Protein AF-0000000078664770 (afdb_homodimer)

pLDDT: mean 94.33, std 7.26, range [48.16, 98.94]

Solvent-accessible surface area (backbone atoms only — not comparable to full-atom values): 18790 Å² total; per-residue (Å²): 120,63,59,67,87,59,50,44,79,42,76,62,51,94,82,64,72,63,84,88,52,46,47,43,47,95,86,64,47,50,93,83,39,41,41,56,33,68,74,72,38,44,65,59,30,42,75,60,23,48,22,26,45,34,37,29,24,48,90,89,36,72,44,33,38,39,27,26,16,26,17,55,41,53,48,87,26,49,48,90,84,65,65,63,85,86,64,80,70,63,57,39,10,15,33,29,47,71,41,64,36,54,17,58,93,54,55,95,27,56,54,69,56,46,50,51,51,52,50,48,50,47,40,49,59,50,20,71,69,33,1,26,29,28,41,32,38,66,44,46,52,90,52,45,63,61,45,41,76,72,61,32,41,58,45,41,71,85,60,93,54,67,56,40,43,32,33,37,54,42,74,75,74,102,121,64,59,68,87,57,50,45,78,41,76,59,51,93,80,64,73,63,84,89,50,44,45,42,48,95,87,64,47,52,92,83,39,42,40,56,32,68,76,71,38,44,65,60,30,42,76,61,22,48,22,26,44,33,37,29,24,49,91,88,34,71,42,34,37,38,27,27,17,27,18,56,42,54,50,86,26,47,48,89,84,66,66,62,85,88,64,80,72,64,56,40,10,15,32,29,47,71,40,65,36,55,17,58,93,55,55,94,28,57,54,69,55,46,50,51,51,51,50,46,51,47,40,51,58,50,19,72,70,33,2,26,29,27,40,31,38,65,44,46,52,89,53,45,63,61,44,40,76,74,62,32,40,60,46,40,71,87,60,93,54,67,56,40,45,32,34,34,54,43,74,75,76,104

Structure (mmCIF, N/CA/C/O backbone):
data_AF-0000000078664770-model_v1
#
loop_
_entity.id
_entity.type
_entity.pdbx_description
1 polymer 'Putative GCN5-like N-acetyltransferase'
#
loop_
_atom_site.group_PDB
_atom_site.id
_atom_site.type_symbol
_atom_site.label_atom_id
_atom_site.label_alt_id
_atom_site.label_comp_id
_atom_site.label_asym_id
_atom_site.label_entity_id
_atom_site.label_seq_id
_atom_site.pdbx_PDB_ins_code
_atom_site.Cartn_x
_atom_site.Cartn_y
_atom_site.Cartn_z
_atom_site.occupancy
_atom_site.B_iso_or_equiv
_atom_site.auth_seq_id
_atom_site.auth_comp_id
_atom_site.auth_asym_id
_atom_site.auth_atom_id
_atom_site.pdbx_PDB_model_num
ATOM 1 N N . MET A 1 1 ? -11.297 -32.219 -1.361 1 83.44 1 MET A N 1
ATOM 2 C CA . MET A 1 1 ? -11.016 -30.797 -1.124 1 83.44 1 MET A CA 1
ATOM 3 C C . MET A 1 1 ? -10.086 -30.625 0.072 1 83.44 1 MET A C 1
ATOM 5 O O . MET A 1 1 ? -10.164 -31.375 1.041 1 83.44 1 MET A O 1
ATOM 9 N N . ILE A 1 2 ? -9.039 -29.828 -0.062 1 89.25 2 ILE A N 1
ATOM 10 C CA . ILE A 1 2 ? -8.094 -29.578 1.018 1 89.25 2 ILE A CA 1
ATOM 11 C C . ILE A 1 2 ? -8.711 -28.609 2.031 1 89.25 2 ILE A C 1
ATOM 13 O O . ILE A 1 2 ? -9.352 -27.625 1.655 1 89.25 2 ILE A O 1
ATOM 17 N N . ASN A 1 3 ? -8.656 -28.984 3.309 1 92.56 3 ASN A N 1
ATOM 18 C CA . ASN A 1 3 ? -9.055 -28.094 4.387 1 92.56 3 ASN A CA 1
ATOM 19 C C . ASN A 1 3 ? -8.102 -26.906 4.523 1 92.56 3 ASN A C 1
ATOM 21 O O . ASN A 1 3 ? -6.887 -27.094 4.641 1 92.56 3 ASN A O 1
ATOM 25 N N . PRO A 1 4 ? -8.633 -25.719 4.465 1 91.75 4 PRO A N 1
ATOM 26 C CA . PRO A 1 4 ? -7.77 -24.547 4.566 1 91.75 4 PRO A CA 1
ATOM 27 C C . PRO A 1 4 ? -6.879 -24.578 5.805 1 91.75 4 PRO A C 1
ATOM 29 O O . PRO A 1 4 ? -5.758 -24.062 5.773 1 91.75 4 PRO A O 1
ATOM 32 N N . ASP A 1 5 ? -7.328 -25.125 6.855 1 93.94 5 ASP A N 1
ATOM 33 C CA . ASP A 1 5 ? -6.582 -25.172 8.109 1 93.94 5 ASP A CA 1
ATOM 34 C C . ASP A 1 5 ? -5.344 -26.047 7.984 1 93.94 5 ASP A C 1
ATOM 36 O O . ASP A 1 5 ? -4.453 -26 8.836 1 93.94 5 ASP A O 1
ATOM 40 N N . ASP A 1 6 ? -5.332 -26.828 6.957 1 96.31 6 ASP A N 1
ATOM 41 C CA . ASP A 1 6 ? -4.199 -27.719 6.746 1 96.31 6 ASP A CA 1
ATOM 42 C C . ASP A 1 6 ? -3.084 -27.031 5.969 1 96.31 6 ASP A C 1
ATOM 44 O O . ASP A 1 6 ? -2 -27.594 5.793 1 96.31 6 ASP A O 1
ATOM 48 N N . LEU A 1 7 ? -3.324 -25.875 5.496 1 97.88 7 LEU A N 1
ATOM 49 C CA . LEU A 1 7 ? -2.322 -25.109 4.754 1 97.88 7 LEU A CA 1
ATOM 50 C C . LEU A 1 7 ? -1.48 -24.25 5.695 1 97.88 7 LEU A C 1
ATOM 52 O O . LEU A 1 7 ? -2.006 -23.672 6.645 1 97.88 7 LEU A O 1
ATOM 56 N N . ASP A 1 8 ? -0.196 -24.266 5.457 1 97.81 8 ASP A N 1
ATOM 57 C CA . ASP A 1 8 ? 0.737 -23.438 6.219 1 97.81 8 ASP A CA 1
ATOM 58 C C . ASP A 1 8 ? 1.326 -22.328 5.344 1 97.81 8 ASP A C 1
ATOM 60 O O . ASP A 1 8 ? 1.973 -22.609 4.332 1 97.81 8 ASP A O 1
ATOM 64 N N . PHE A 1 9 ? 1.065 -21.141 5.707 1 98.19 9 PHE A N 1
ATOM 65 C CA . PHE A 1 9 ? 1.642 -19.984 5.027 1 98.19 9 PHE A CA 1
ATOM 66 C C . PHE A 1 9 ? 2.877 -19.484 5.766 1 98.19 9 PHE A C 1
ATOM 68 O O . PHE A 1 9 ? 2.861 -19.344 6.988 1 98.19 9 PHE A O 1
ATOM 75 N N . SER A 1 10 ? 3.951 -19.203 5.023 1 97.81 10 SER A N 1
ATOM 76 C CA . SER A 1 10 ? 5.152 -18.641 5.629 1 97.81 10 SER A CA 1
ATOM 77 C C . SER A 1 10 ? 5.906 -17.75 4.645 1 97.81 10 SER A C 1
ATOM 79 O O . SER A 1 10 ? 5.738 -17.875 3.428 1 97.81 10 SER A O 1
ATOM 81 N N . HIS A 1 11 ? 6.664 -16.922 5.16 1 97.25 11 HIS A N 1
ATOM 82 C CA . HIS A 1 11 ? 7.492 -16.078 4.305 1 97.25 11 HIS A CA 1
ATOM 83 C C . HIS A 1 11 ? 8.477 -16.906 3.496 1 97.25 11 HIS A C 1
ATOM 85 O O . HIS A 1 11 ? 9.07 -17.859 4.02 1 97.25 11 HIS A O 1
ATOM 91 N N . PHE A 1 12 ? 8.625 -16.5 2.328 1 95.5 12 PHE A N 1
ATOM 92 C CA . PHE A 1 12 ? 9.57 -17.031 1.356 1 95.5 12 PHE A CA 1
ATOM 93 C C . PHE A 1 12 ? 11.008 -16.875 1.859 1 95.5 12 PHE A C 1
ATOM 95 O O . PHE A 1 12 ? 11.398 -15.805 2.326 1 95.5 12 PHE A O 1
ATOM 102 N N . THR A 1 13 ? 11.805 -18 1.845 1 92.31 13 THR A N 1
ATOM 103 C CA . THR A 1 13 ? 13.211 -18 2.211 1 92.31 13 THR A CA 1
ATOM 104 C C . THR A 1 13 ? 14.055 -18.719 1.159 1 92.31 13 THR A C 1
ATOM 106 O O . THR A 1 13 ? 13.516 -19.484 0.349 1 92.31 13 THR A O 1
ATOM 109 N N . PRO A 1 14 ? 15.328 -18.469 1.14 1 87.88 14 PRO A N 1
ATOM 110 C CA . PRO A 1 14 ? 16.203 -19.172 0.196 1 87.88 14 PRO A CA 1
ATOM 111 C C . PRO A 1 14 ? 16.141 -20.688 0.347 1 87.88 14 PRO A C 1
ATOM 113 O O . PRO A 1 14 ? 16.562 -21.422 -0.549 1 87.88 14 PRO A O 1
ATOM 116 N N . LYS A 1 15 ? 15.633 -21.234 1.433 1 90.44 15 LYS A N 1
ATOM 117 C CA . LYS A 1 15 ? 15.547 -22.672 1.679 1 90.44 15 LYS A CA 1
ATOM 118 C C . LYS A 1 15 ? 14.328 -23.281 0.992 1 90.44 15 LYS A C 1
ATOM 120 O O . LYS A 1 15 ? 14.227 -24.5 0.859 1 90.44 15 LYS A O 1
ATOM 125 N N . ASP A 1 16 ? 13.453 -22.375 0.625 1 94.19 16 ASP A N 1
ATOM 126 C CA . ASP A 1 16 ? 12.273 -22.906 -0.054 1 94.19 16 ASP A CA 1
ATOM 127 C C . ASP A 1 16 ? 12.641 -23.5 -1.414 1 94.19 16 ASP A C 1
ATOM 129 O O . ASP A 1 16 ? 13.328 -22.844 -2.211 1 94.19 16 ASP A O 1
ATOM 133 N N . ASP A 1 17 ? 12.297 -24.766 -1.615 1 93.69 17 ASP A N 1
ATOM 134 C CA . ASP A 1 17 ? 12.586 -25.484 -2.854 1 93.69 17 ASP A CA 1
ATOM 135 C C . ASP A 1 17 ? 11.336 -25.594 -3.727 1 93.69 17 ASP A C 1
ATOM 137 O O . ASP A 1 17 ? 10.398 -26.312 -3.381 1 93.69 17 ASP A O 1
ATOM 141 N N . PHE A 1 18 ? 11.359 -24.938 -4.863 1 96.25 18 PHE A N 1
ATOM 142 C CA . PHE A 1 18 ? 10.234 -24.953 -5.785 1 96.25 18 PHE A CA 1
ATOM 143 C C . PHE A 1 18 ? 10.531 -25.844 -6.984 1 96.25 18 PHE A C 1
ATOM 145 O O . PHE A 1 18 ? 9.789 -25.844 -7.969 1 96.25 18 PHE A O 1
ATOM 152 N N . SER A 1 19 ? 11.617 -26.625 -6.949 1 95.38 19 SER A N 1
ATOM 153 C CA . SER A 1 19 ? 12.102 -27.391 -8.086 1 95.38 19 SER A CA 1
ATOM 154 C C . SER A 1 19 ? 11.094 -28.484 -8.477 1 95.38 19 SER A C 1
ATOM 156 O O . SER A 1 19 ? 11.031 -28.891 -9.641 1 95.38 19 SER A O 1
ATOM 158 N N . ASN A 1 20 ? 10.266 -28.938 -7.551 1 95.75 20 ASN A N 1
ATOM 159 C CA . ASN A 1 20 ? 9.328 -30.031 -7.812 1 95.75 20 ASN A CA 1
ATOM 160 C C . ASN A 1 20 ? 7.938 -29.5 -8.156 1 95.75 20 ASN A C 1
ATOM 162 O O . ASN A 1 20 ? 6.98 -30.266 -8.258 1 95.75 20 ASN A O 1
ATOM 166 N N . ASN A 1 21 ? 7.805 -28.234 -8.266 1 98.06 21 ASN A N 1
ATOM 167 C CA . ASN A 1 21 ? 6.52 -27.609 -8.57 1 98.06 21 ASN A CA 1
ATOM 168 C C . ASN A 1 21 ? 6.418 -27.219 -10.039 1 98.06 21 ASN A C 1
ATOM 170 O O . ASN A 1 21 ? 7.434 -26.953 -10.688 1 98.06 21 ASN A O 1
ATOM 174 N N . ASP A 1 22 ? 5.23 -27.297 -10.547 1 98.06 22 ASP A N 1
ATOM 175 C CA . ASP A 1 22 ? 4.906 -26.828 -11.891 1 98.06 22 ASP A CA 1
ATOM 176 C C . ASP A 1 22 ? 3.725 -25.859 -11.859 1 98.06 22 ASP A C 1
ATOM 178 O O . ASP A 1 22 ? 2.588 -26.266 -11.609 1 98.06 22 ASP A O 1
ATOM 182 N N . PHE A 1 23 ? 3.979 -24.578 -12.172 1 97.81 23 PHE A N 1
ATOM 183 C CA . PHE A 1 23 ? 2.938 -23.547 -12.086 1 97.81 23 PHE A CA 1
ATOM 184 C C . PHE A 1 23 ? 2.482 -23.125 -13.477 1 97.81 23 PHE A C 1
ATOM 186 O O . PHE A 1 23 ? 1.791 -22.109 -13.625 1 97.81 23 PHE A O 1
ATOM 193 N N . THR A 1 24 ? 2.947 -23.844 -14.539 1 97.06 24 THR A N 1
ATOM 194 C CA . THR A 1 24 ? 2.506 -23.547 -15.898 1 97.06 24 THR A CA 1
ATOM 195 C C . THR A 1 24 ? 1.095 -24.078 -16.141 1 97.06 24 THR A C 1
ATOM 197 O O . THR A 1 24 ? 0.53 -24.75 -15.281 1 97.06 24 THR A O 1
ATOM 200 N N . GLU A 1 25 ? 0.507 -23.641 -17.203 1 93.62 25 GLU A N 1
ATOM 201 C CA . GLU A 1 25 ? -0.786 -24.172 -17.625 1 93.62 25 GLU A CA 1
ATOM 202 C C . GLU A 1 25 ? -0.646 -25.594 -18.172 1 93.62 25 GLU A C 1
ATOM 204 O O . GLU A 1 25 ? 0.469 -26.094 -18.359 1 93.62 25 GLU A O 1
ATOM 209 N N . ASP A 1 26 ? -1.738 -26.266 -18.438 1 92.31 26 ASP A N 1
ATOM 210 C CA . ASP A 1 26 ? -1.747 -27.672 -18.875 1 92.31 26 ASP A CA 1
ATOM 211 C C . ASP A 1 26 ? -0.991 -27.828 -20.188 1 92.31 26 ASP A C 1
ATOM 213 O O . ASP A 1 26 ? -0.352 -28.859 -20.422 1 92.31 26 ASP A O 1
ATOM 217 N N . ASP A 1 27 ? -1.067 -26.812 -20.984 1 94.38 27 ASP A N 1
ATOM 218 C CA . ASP A 1 27 ? -0.404 -26.891 -22.281 1 94.38 27 ASP A CA 1
ATOM 219 C C . ASP A 1 27 ? 1.068 -26.5 -22.172 1 94.38 27 ASP A C 1
ATOM 221 O O . ASP A 1 27 ? 1.762 -26.391 -23.188 1 94.38 27 ASP A O 1
ATOM 225 N N . GLY A 1 28 ? 1.501 -26.219 -20.984 1 94.75 28 GLY A N 1
ATOM 226 C CA . GLY A 1 28 ? 2.895 -25.891 -20.734 1 94.75 28 GLY A CA 1
ATOM 227 C C . GLY A 1 28 ? 3.176 -24.391 -20.828 1 94.75 28 GLY A C 1
ATOM 228 O O . GLY A 1 28 ? 4.281 -23.953 -20.516 1 94.75 28 GLY A O 1
ATOM 229 N N . SER A 1 29 ? 2.197 -23.625 -21.219 1 95.12 29 SER A N 1
ATOM 230 C CA . SER A 1 29 ? 2.395 -22.188 -21.359 1 95.12 29 SER A CA 1
ATOM 231 C C . SER A 1 29 ? 2.375 -21.484 -20 1 95.12 29 SER A C 1
ATOM 233 O O . SER A 1 29 ? 1.929 -22.062 -19.016 1 95.12 29 SER A O 1
ATOM 235 N N . ASP A 1 30 ? 2.947 -20.328 -19.938 1 95.38 30 ASP A N 1
ATOM 236 C CA . ASP A 1 30 ? 2.982 -19.484 -18.75 1 95.38 30 ASP A CA 1
ATOM 237 C C . ASP A 1 30 ? 2.514 -18.062 -19.078 1 95.38 30 ASP A C 1
ATOM 239 O O . ASP A 1 30 ? 3.287 -17.109 -18.969 1 95.38 30 ASP A O 1
ATOM 243 N N . PRO A 1 31 ? 1.244 -17.891 -19.422 1 89.5 31 PRO A N 1
ATOM 244 C CA . PRO A 1 31 ? 0.757 -16.641 -20 1 89.5 31 PRO A CA 1
ATOM 245 C C . PRO A 1 31 ? 0.864 -15.469 -19.031 1 89.5 31 PRO A C 1
ATOM 247 O O . PRO A 1 31 ? 1.024 -14.32 -19.453 1 89.5 31 PRO A O 1
ATOM 250 N N . LEU A 1 32 ? 0.828 -15.664 -17.734 1 91.06 32 LEU A N 1
ATOM 251 C CA . LEU A 1 32 ? 0.883 -14.586 -16.75 1 91.06 32 LEU A CA 1
ATOM 252 C C . LEU A 1 32 ? 2.264 -14.516 -16.109 1 91.06 32 LEU A C 1
ATOM 254 O O . LEU A 1 32 ? 2.486 -13.703 -15.203 1 91.06 32 LEU A O 1
ATOM 258 N N . GLY A 1 33 ? 3.145 -15.375 -16.5 1 95 33 GLY A N 1
ATOM 259 C CA . GLY A 1 33 ? 4.512 -15.375 -16 1 95 33 GLY A CA 1
ATOM 260 C C . GLY A 1 33 ? 4.621 -15.828 -14.562 1 95 33 GLY A C 1
ATOM 261 O O . GLY A 1 33 ? 5.508 -15.383 -13.836 1 95 33 GLY A O 1
ATOM 262 N N . VAL A 1 34 ? 3.713 -16.641 -14.164 1 97.06 34 VAL A N 1
ATOM 263 C CA . VAL A 1 34 ? 3.672 -17.062 -12.766 1 97.06 34 VAL A CA 1
ATOM 264 C C . VAL A 1 34 ? 4.871 -17.969 -12.469 1 97.06 34 VAL A C 1
ATOM 266 O O . VAL A 1 34 ? 5.586 -17.75 -11.492 1 97.06 34 VAL A O 1
ATOM 269 N N . ASP A 1 35 ? 5.066 -18.953 -13.328 1 98 35 ASP A N 1
ATOM 270 C CA . ASP A 1 35 ? 6.188 -19.875 -13.148 1 98 35 ASP A CA 1
ATOM 271 C C . ASP A 1 35 ? 7.52 -19.141 -13.289 1 98 35 ASP A C 1
ATOM 273 O O . ASP A 1 35 ? 8.43 -19.344 -12.477 1 98 35 ASP A O 1
ATOM 277 N N . GLU A 1 36 ? 7.609 -18.344 -14.273 1 97.25 36 GLU A N 1
ATOM 278 C CA . GLU A 1 36 ? 8.82 -17.562 -14.469 1 97.25 36 GLU A CA 1
ATOM 279 C C . GLU A 1 36 ? 9.117 -16.703 -13.242 1 97.25 36 GLU A C 1
ATOM 281 O O . GLU A 1 36 ? 10.273 -16.562 -12.836 1 97.25 36 GLU A O 1
ATOM 286 N N . PHE A 1 37 ? 8.156 -16.109 -12.664 1 98 37 PHE A N 1
ATOM 287 C CA . PHE A 1 37 ? 8.328 -15.211 -11.523 1 98 37 PHE A CA 1
ATOM 288 C C . PHE A 1 37 ? 9.008 -15.93 -10.367 1 98 37 PHE A C 1
ATOM 290 O O . PHE A 1 37 ? 10.016 -15.461 -9.836 1 98 37 PHE A O 1
ATOM 297 N N . ILE A 1 38 ? 8.453 -17.062 -9.984 1 98 38 ILE A N 1
ATOM 298 C CA . ILE A 1 38 ? 8.961 -17.719 -8.789 1 98 38 ILE A CA 1
ATOM 299 C C . ILE A 1 38 ? 10.375 -18.234 -9.039 1 98 38 ILE A C 1
ATOM 301 O O . ILE A 1 38 ? 11.195 -18.281 -8.125 1 98 38 ILE A O 1
ATOM 305 N N . ARG A 1 39 ? 10.695 -18.516 -10.328 1 96.69 39 ARG A N 1
ATOM 306 C CA . ARG A 1 39 ? 11.992 -19.094 -10.664 1 96.69 39 ARG A CA 1
ATOM 307 C C . ARG A 1 39 ? 13.055 -18.016 -10.812 1 96.69 39 ARG A C 1
ATOM 309 O O . ARG A 1 39 ? 14.211 -18.219 -10.438 1 96.69 39 ARG A O 1
ATOM 316 N N . LYS A 1 40 ? 12.625 -16.844 -11.273 1 96.5 40 LYS A N 1
ATOM 317 C CA . LYS A 1 40 ? 13.664 -15.922 -11.742 1 96.5 40 LYS A CA 1
ATOM 318 C C . LYS A 1 40 ? 13.547 -14.562 -11.055 1 96.5 40 LYS A C 1
ATOM 320 O O . LYS A 1 40 ? 14.5 -13.789 -11.031 1 96.5 40 LYS A O 1
ATOM 325 N N . LYS A 1 41 ? 12.367 -14.25 -10.547 1 97.31 41 LYS A N 1
ATOM 326 C CA . LYS A 1 41 ? 12.156 -12.859 -10.156 1 97.31 41 LYS A CA 1
ATOM 327 C C . LYS A 1 41 ? 11.852 -12.75 -8.664 1 97.31 41 LYS A C 1
ATOM 329 O O . LYS A 1 41 ? 12.102 -11.711 -8.047 1 97.31 41 LYS A O 1
ATOM 334 N N . ALA A 1 42 ? 11.344 -13.828 -8.039 1 97.75 42 ALA A N 1
ATOM 335 C CA . ALA A 1 42 ? 10.82 -13.773 -6.68 1 97.75 42 ALA A CA 1
ATOM 336 C C . ALA A 1 42 ? 11.883 -13.258 -5.707 1 97.75 42 ALA A C 1
ATOM 338 O O . ALA A 1 42 ? 11.602 -12.398 -4.871 1 97.75 42 ALA A O 1
ATOM 339 N N . ARG A 1 43 ? 13.078 -13.75 -5.801 1 96.88 43 ARG A N 1
ATOM 340 C CA . ARG A 1 43 ? 14.148 -13.352 -4.895 1 96.88 43 ARG A CA 1
ATOM 341 C C . ARG A 1 43 ? 14.5 -11.875 -5.074 1 96.88 43 ARG A C 1
ATOM 343 O O . ARG A 1 43 ? 14.672 -11.148 -4.098 1 96.88 43 ARG A O 1
ATOM 350 N N . LEU A 1 44 ? 14.648 -11.469 -6.328 1 97 44 LEU A N 1
ATOM 351 C CA . LEU A 1 44 ? 14.938 -10.07 -6.629 1 97 44 LEU A CA 1
ATOM 352 C C . LEU A 1 44 ? 13.875 -9.148 -6.035 1 97 44 LEU A C 1
ATOM 354 O O . LEU A 1 44 ? 14.203 -8.156 -5.379 1 97 44 LEU A O 1
ATOM 358 N N . TYR A 1 45 ? 12.594 -9.516 -6.207 1 97.81 45 TYR A N 1
ATOM 359 C CA . TYR A 1 45 ? 11.484 -8.695 -5.734 1 97.81 45 TYR A CA 1
ATOM 360 C C . TYR A 1 45 ? 11.445 -8.664 -4.211 1 97.81 45 TYR A C 1
ATOM 362 O O . TYR A 1 45 ? 11.188 -7.613 -3.615 1 97.81 45 TYR A O 1
ATOM 370 N N . GLU A 1 46 ? 11.75 -9.781 -3.611 1 96.75 46 GLU A N 1
ATOM 371 C CA . GLU A 1 46 ? 11.828 -9.852 -2.154 1 96.75 46 GLU A CA 1
ATOM 372 C C . GLU A 1 46 ? 12.961 -8.977 -1.622 1 96.75 46 GLU A C 1
ATOM 374 O O . GLU A 1 46 ? 12.742 -8.141 -0.74 1 96.75 46 GLU A O 1
ATOM 379 N N . ASP A 1 47 ? 14.094 -9.078 -2.18 1 95.19 47 ASP A N 1
ATOM 380 C CA . ASP A 1 47 ? 15.289 -8.406 -1.686 1 95.19 47 ASP A CA 1
ATOM 381 C C . ASP A 1 47 ? 15.203 -6.898 -1.922 1 95.19 47 ASP A C 1
ATOM 383 O O . ASP A 1 47 ? 15.797 -6.113 -1.177 1 95.19 47 ASP A O 1
ATOM 387 N N . SER A 1 48 ? 14.492 -6.508 -2.924 1 96.81 48 SER A N 1
ATOM 388 C CA . SER A 1 48 ? 14.414 -5.094 -3.283 1 96.81 48 SER A CA 1
ATOM 389 C C . SER A 1 48 ? 13.148 -4.453 -2.723 1 96.81 48 SER A C 1
ATOM 391 O O . SER A 1 48 ? 12.812 -3.32 -3.07 1 96.81 48 SER A O 1
ATOM 393 N N . ASN A 1 49 ? 12.367 -5.141 -1.912 1 97.56 49 ASN A N 1
ATOM 394 C CA . ASN A 1 49 ? 11.164 -4.656 -1.239 1 97.56 49 ASN A CA 1
ATOM 395 C C . ASN A 1 49 ? 10.039 -4.363 -2.234 1 97.56 49 ASN A C 1
ATOM 397 O O . ASN A 1 49 ? 9.172 -3.531 -1.968 1 97.56 49 ASN A O 1
ATOM 401 N N . LEU A 1 50 ? 10.102 -5.016 -3.412 1 98.38 50 LEU A N 1
ATOM 402 C CA . LEU A 1 50 ? 9.086 -4.805 -4.438 1 98.38 50 LEU A CA 1
ATOM 403 C C . LEU A 1 50 ? 7.871 -5.684 -4.184 1 98.38 50 LEU A C 1
ATOM 405 O O . LEU A 1 50 ? 6.766 -5.371 -4.637 1 98.38 50 LEU A O 1
ATOM 409 N N . SER A 1 51 ? 8.031 -6.742 -3.479 1 98.44 51 SER A N 1
ATOM 410 C CA . SER A 1 51 ? 6.953 -7.629 -3.047 1 98.44 51 SER A CA 1
ATOM 411 C C . SER A 1 51 ? 7.387 -8.492 -1.868 1 98.44 51 SER A C 1
ATOM 413 O O . SER A 1 51 ? 8.578 -8.562 -1.549 1 98.44 51 SER A O 1
ATOM 415 N N . ARG A 1 52 ? 6.414 -9.008 -1.187 1 98.69 52 ARG A N 1
ATOM 416 C CA . ARG A 1 52 ? 6.66 -10.102 -0.248 1 98.69 52 ARG A CA 1
ATOM 417 C C . ARG A 1 52 ? 6.031 -11.398 -0.744 1 98.69 52 ARG A C 1
ATOM 419 O O . ARG A 1 52 ? 4.863 -11.422 -1.131 1 98.69 52 ARG A O 1
ATOM 426 N N . VAL A 1 53 ? 6.895 -12.375 -0.775 1 98.62 53 VAL A N 1
ATOM 427 C CA . VAL A 1 53 ? 6.473 -13.68 -1.29 1 98.62 53 VAL A CA 1
ATOM 428 C C . VAL A 1 53 ? 6.176 -14.625 -0.127 1 98.62 53 VAL A C 1
ATOM 430 O O . VAL A 1 53 ? 6.941 -14.695 0.836 1 98.62 53 VAL A O 1
ATOM 433 N N . TYR A 1 54 ? 5.059 -15.281 -0.193 1 98.81 54 TYR A N 1
ATOM 434 C CA . TYR A 1 54 ? 4.672 -16.297 0.784 1 98.81 54 TYR A CA 1
ATOM 435 C C . TYR A 1 54 ? 4.633 -17.672 0.15 1 98.81 54 TYR A C 1
ATOM 437 O O . TYR A 1 54 ? 4.094 -17.844 -0.944 1 98.81 54 TYR A O 1
ATOM 445 N N . THR A 1 55 ? 5.223 -18.609 0.836 1 98.56 55 THR A N 1
ATOM 446 C CA . THR A 1 55 ? 5.172 -20.016 0.459 1 98.56 55 THR A CA 1
ATOM 447 C C . THR A 1 55 ? 4.012 -20.719 1.158 1 98.56 55 THR A C 1
ATOM 449 O O . THR A 1 55 ? 3.771 -20.5 2.348 1 98.56 55 THR A O 1
ATOM 452 N N . VAL A 1 56 ? 3.291 -21.516 0.421 1 98.56 56 VAL A N 1
ATOM 453 C CA . VAL A 1 56 ? 2.172 -22.297 0.954 1 98.56 56 VAL A CA 1
ATOM 454 C C . VAL A 1 56 ? 2.533 -23.766 0.975 1 98.56 56 VAL A C 1
ATOM 456 O O . VAL A 1 56 ? 2.875 -24.344 -0.06 1 98.56 56 VAL A O 1
ATOM 459 N N . ARG A 1 57 ? 2.381 -24.391 2.127 1 98.06 57 ARG A N 1
ATOM 460 C CA . ARG A 1 57 ? 2.734 -25.797 2.271 1 98.06 57 ARG A CA 1
ATOM 461 C C . ARG A 1 57 ? 1.526 -26.625 2.695 1 98.06 57 ARG A C 1
ATOM 463 O O . ARG A 1 57 ? 0.645 -26.125 3.4 1 98.06 57 ARG A O 1
ATOM 470 N N . TYR A 1 58 ? 1.393 -27.766 2.193 1 97.56 58 TYR A N 1
ATOM 471 C CA . TYR A 1 58 ? 0.452 -28.812 2.562 1 97.56 58 TYR A CA 1
ATOM 472 C C . TYR A 1 58 ? 1.184 -30.109 2.889 1 97.56 58 TYR A C 1
ATOM 474 O O . TYR A 1 58 ? 1.902 -30.656 2.047 1 97.56 58 TYR A O 1
ATOM 482 N N . ASP A 1 59 ? 1.017 -30.609 4.129 1 94.94 59 ASP A N 1
ATOM 483 C CA . ASP A 1 59 ? 1.7 -31.812 4.578 1 94.94 59 ASP A CA 1
ATOM 484 C C . ASP A 1 59 ? 3.207 -31.703 4.352 1 94.94 59 ASP A C 1
ATOM 486 O O . ASP A 1 59 ? 3.818 -32.594 3.773 1 94.94 59 ASP A O 1
ATOM 490 N N . GLY A 1 60 ? 3.779 -30.484 4.617 1 94.31 60 GLY A N 1
ATOM 491 C CA . GLY A 1 60 ? 5.211 -30.234 4.602 1 94.31 60 GLY A CA 1
ATOM 492 C C . GLY A 1 60 ? 5.754 -29.953 3.213 1 94.31 60 GLY A C 1
ATOM 493 O O . GLY A 1 60 ? 6.926 -29.594 3.061 1 94.31 60 GLY A O 1
ATOM 494 N N . LYS A 1 61 ? 4.902 -30.062 2.223 1 95.94 61 LYS A N 1
ATOM 495 C CA . LYS A 1 61 ? 5.348 -29.859 0.848 1 95.94 61 LYS A CA 1
ATOM 496 C C . LYS A 1 61 ? 4.891 -28.5 0.324 1 95.94 61 LYS A C 1
ATOM 498 O O . LYS A 1 61 ? 3.764 -28.078 0.581 1 95.94 61 LYS A O 1
ATOM 503 N N . VAL A 1 62 ? 5.793 -27.844 -0.417 1 97.81 62 VAL A N 1
ATOM 504 C CA . VAL A 1 62 ? 5.406 -26.609 -1.075 1 97.81 62 VAL A CA 1
ATOM 505 C C . VAL A 1 62 ? 4.398 -26.906 -2.184 1 97.81 62 VAL A C 1
ATOM 507 O O . VAL A 1 62 ? 4.688 -27.656 -3.109 1 97.81 62 VAL A O 1
ATOM 510 N N . VAL A 1 63 ? 3.223 -26.266 -2.137 1 98.12 63 VAL A N 1
ATOM 511 C CA . VAL A 1 63 ? 2.188 -26.609 -3.109 1 98.12 63 VAL A CA 1
ATOM 512 C C . VAL A 1 63 ? 1.751 -25.344 -3.855 1 98.12 63 VAL A C 1
ATOM 514 O O . VAL A 1 63 ? 1.093 -25.422 -4.895 1 98.12 63 VAL A O 1
ATOM 517 N N . ALA A 1 64 ? 2.129 -24.156 -3.367 1 98.62 64 ALA A N 1
ATOM 518 C CA . ALA A 1 64 ? 1.715 -22.891 -3.961 1 98.62 64 ALA A CA 1
ATOM 519 C C . ALA A 1 64 ? 2.549 -21.734 -3.42 1 98.62 64 ALA A C 1
ATOM 521 O O . ALA A 1 64 ? 3.428 -21.922 -2.576 1 98.62 64 ALA A O 1
ATOM 522 N N . PHE A 1 65 ? 2.359 -20.594 -3.961 1 98.75 65 PHE A N 1
ATOM 523 C CA . PHE A 1 65 ? 2.92 -19.359 -3.453 1 98.75 65 PHE A CA 1
ATOM 524 C C . PHE A 1 65 ? 2.041 -18.172 -3.836 1 98.75 65 PHE A C 1
ATOM 526 O O . PHE A 1 65 ? 1.167 -18.297 -4.695 1 98.75 65 PHE A O 1
ATOM 533 N N . CYS A 1 66 ? 2.254 -17.078 -3.211 1 98.69 66 CYS A N 1
ATOM 534 C CA . CYS A 1 66 ? 1.703 -15.797 -3.639 1 98.69 66 CYS A CA 1
ATOM 535 C C . CYS A 1 66 ? 2.66 -14.656 -3.314 1 98.69 66 CYS A C 1
ATOM 537 O O . CYS A 1 66 ? 3.521 -14.797 -2.443 1 98.69 66 CYS A O 1
ATOM 539 N N . ALA A 1 67 ? 2.578 -13.609 -4.008 1 98.81 67 ALA A N 1
ATOM 540 C CA . ALA A 1 67 ? 3.365 -12.398 -3.812 1 98.81 67 ALA A CA 1
ATOM 541 C C . ALA A 1 67 ? 2.465 -11.18 -3.654 1 98.81 67 ALA A C 1
ATOM 543 O O . ALA A 1 67 ? 1.545 -10.969 -4.449 1 98.81 67 ALA A O 1
ATOM 544 N N . VAL A 1 68 ? 2.744 -10.375 -2.594 1 98.88 68 VAL A N 1
ATOM 545 C CA . VAL A 1 68 ? 1.876 -9.234 -2.328 1 98.88 68 VAL A CA 1
ATOM 546 C C . VAL A 1 68 ? 2.715 -7.969 -2.191 1 98.88 68 VAL A C 1
ATOM 548 O O . VAL A 1 68 ? 3.883 -8.031 -1.799 1 98.88 68 VAL A O 1
ATOM 551 N N . SER A 1 69 ? 2.154 -6.844 -2.508 1 98.94 69 SER A N 1
ATOM 552 C CA . SER A 1 69 ? 2.797 -5.539 -2.42 1 98.94 69 SER A CA 1
ATOM 553 C C . SER A 1 69 ? 1.771 -4.43 -2.217 1 98.94 69 SER A C 1
ATOM 555 O O . SER A 1 69 ? 0.586 -4.613 -2.502 1 98.94 69 SER A O 1
ATOM 557 N N . MET A 1 70 ? 2.252 -3.287 -1.672 1 98.94 70 MET A N 1
ATOM 558 C CA . MET A 1 70 ? 1.395 -2.107 -1.621 1 98.94 70 MET A CA 1
ATOM 559 C C . MET A 1 70 ? 1.079 -1.603 -3.025 1 98.94 70 MET A C 1
ATOM 561 O O . MET A 1 70 ? 1.894 -1.746 -3.939 1 98.94 70 MET A O 1
ATOM 565 N N . SER A 1 71 ? -0.05 -1.047 -3.191 1 98.88 71 SER A N 1
ATOM 566 C CA . SER A 1 71 ? -0.528 -0.535 -4.473 1 98.88 71 SER A CA 1
ATOM 567 C C . SER A 1 71 ? -1.667 0.461 -4.277 1 98.88 71 SER A C 1
ATOM 569 O O . SER A 1 71 ? -1.864 0.981 -3.178 1 98.88 71 SER A O 1
ATOM 571 N N . ALA A 1 72 ? -2.248 0.849 -5.359 1 98.75 72 ALA A N 1
ATOM 572 C CA . ALA A 1 72 ? -3.408 1.735 -5.391 1 98.75 72 ALA A CA 1
ATOM 573 C C . ALA A 1 72 ? -4.273 1.461 -6.617 1 98.75 72 ALA A C 1
ATOM 575 O O . ALA A 1 72 ? -3.795 0.918 -7.617 1 98.75 72 ALA A O 1
ATOM 576 N N . ILE A 1 73 ? -5.5 1.79 -6.484 1 98.31 73 ILE A N 1
ATOM 577 C CA . ILE A 1 73 ? -6.422 1.685 -7.609 1 98.31 73 ILE A CA 1
ATOM 578 C C . ILE A 1 73 ? -7.117 3.025 -7.836 1 98.31 73 ILE A C 1
ATOM 580 O O . ILE A 1 73 ? -7.5 3.703 -6.875 1 98.31 73 ILE A O 1
ATOM 584 N N . GLU A 1 74 ? -7.25 3.457 -9.07 1 98 74 GLU A N 1
ATOM 585 C CA . GLU A 1 74 ? -7.992 4.676 -9.375 1 98 74 GLU A CA 1
ATOM 586 C C . GLU A 1 74 ? -9.469 4.531 -9 1 98 74 GLU A C 1
ATOM 588 O O . GLU A 1 74 ? -10.102 3.525 -9.328 1 98 74 GLU A O 1
ATOM 593 N N . VAL A 1 75 ? -10 5.602 -8.422 1 97.81 75 VAL A N 1
ATOM 594 C CA . VAL A 1 75 ? -11.391 5.59 -7.98 1 97.81 75 VAL A CA 1
ATOM 595 C C . VAL A 1 75 ? -12.312 5.387 -9.18 1 97.81 75 VAL A C 1
ATOM 597 O O . VAL A 1 75 ? -13.32 4.68 -9.086 1 97.81 75 VAL A O 1
ATOM 600 N N . LYS A 1 76 ? -11.992 5.949 -10.344 1 96.69 76 LYS A N 1
ATOM 601 C CA . LYS A 1 76 ? -12.828 5.879 -11.539 1 96.69 76 LYS A CA 1
ATOM 602 C C . LYS A 1 76 ? -12.969 4.441 -12.023 1 96.69 76 LYS A C 1
ATOM 604 O O . LYS A 1 76 ? -13.844 4.141 -12.844 1 96.69 76 LYS A O 1
ATOM 609 N N . LYS A 1 77 ? -12.086 3.518 -11.594 1 96.75 77 LYS A N 1
ATOM 610 C CA . LYS A 1 77 ? -12.117 2.119 -12.016 1 96.75 77 LYS A CA 1
ATOM 611 C C . LYS A 1 77 ? -12.969 1.277 -11.07 1 96.75 77 LYS A C 1
ATOM 613 O O . LYS A 1 77 ? -13.188 0.088 -11.32 1 96.75 77 LYS A O 1
ATOM 618 N N . LEU A 1 78 ? -13.406 1.842 -9.969 1 96.75 78 LEU A N 1
ATOM 619 C CA . LEU A 1 78 ? -14.25 1.114 -9.031 1 96.75 78 LEU A CA 1
ATOM 620 C C . LEU A 1 78 ? -15.656 0.93 -9.594 1 96.75 78 LEU A C 1
ATOM 622 O O . LEU A 1 78 ? -16.141 1.764 -10.367 1 96.75 78 LEU A O 1
ATOM 626 N N . ALA A 1 79 ? -16.25 -0.163 -9.234 1 94.44 79 ALA A N 1
ATOM 627 C CA . ALA A 1 79 ? -17.641 -0.402 -9.617 1 94.44 79 ALA A CA 1
ATOM 628 C C . ALA A 1 79 ? -18.562 0.661 -9.023 1 94.44 79 ALA A C 1
ATOM 630 O O . ALA A 1 79 ? -18.234 1.28 -8.008 1 94.44 79 ALA A O 1
ATOM 631 N N . ASP A 1 80 ? -19.672 0.855 -9.648 1 93 80 ASP A N 1
ATOM 632 C CA . ASP A 1 80 ? -20.656 1.816 -9.164 1 93 80 ASP A CA 1
ATOM 633 C C . ASP A 1 80 ? -21.016 1.551 -7.703 1 93 80 ASP A C 1
ATOM 635 O O . ASP A 1 80 ? -21.25 0.405 -7.312 1 93 80 ASP A O 1
ATOM 639 N N . GLY A 1 81 ? -21 2.598 -6.961 1 93.69 81 GLY A N 1
ATOM 640 C CA . GLY A 1 81 ? -21.422 2.482 -5.57 1 93.69 81 GLY A CA 1
ATOM 641 C C . GLY A 1 81 ? -20.281 2.094 -4.641 1 93.69 81 GLY A C 1
ATOM 642 O O . GLY A 1 81 ? -20.469 2.039 -3.422 1 93.69 81 GLY A O 1
ATOM 643 N N . HIS A 1 82 ? -19.141 1.849 -5.18 1 95.31 82 HIS A N 1
ATOM 644 C CA . HIS A 1 82 ? -18.047 1.373 -4.328 1 95.31 82 HIS A CA 1
ATOM 645 C C . HIS A 1 82 ? -17.188 2.529 -3.846 1 95.31 82 HIS A C 1
ATOM 647 O O . HIS A 1 82 ? -16.391 2.371 -2.914 1 95.31 82 HIS A O 1
ATOM 653 N N . ALA A 1 83 ? -17.328 3.645 -4.484 1 96.06 83 ALA A N 1
ATOM 654 C CA . ALA A 1 83 ? -16.594 4.816 -4.012 1 96.06 83 ALA A CA 1
ATOM 655 C C . ALA A 1 83 ? -17.188 5.34 -2.705 1 96.06 83 ALA A C 1
ATOM 657 O O . ALA A 1 83 ? -18.391 5.273 -2.494 1 96.06 83 ALA A O 1
ATOM 658 N N . VAL A 1 84 ? -16.312 5.777 -1.835 1 96.62 84 VAL A N 1
ATOM 659 C CA . VAL A 1 84 ? -16.719 6.332 -0.551 1 96.62 84 VAL A CA 1
ATOM 660 C C . VAL A 1 84 ? -17.281 7.738 -0.752 1 96.62 84 VAL A C 1
ATOM 662 O O . VAL A 1 84 ? -16.578 8.633 -1.232 1 96.62 84 VAL A O 1
ATOM 665 N N . GLU A 1 85 ? -18.469 7.906 -0.373 1 96.25 85 GLU A N 1
ATOM 666 C CA . GLU A 1 85 ? -19.094 9.227 -0.469 1 96.25 85 GLU A CA 1
ATOM 667 C C . GLU A 1 85 ? -18.375 10.242 0.41 1 96.25 85 GLU A C 1
ATOM 669 O O . GLU A 1 85 ? -18.109 9.977 1.586 1 96.25 85 GLU A O 1
ATOM 674 N N . GLY A 1 86 ? -18.031 11.312 -0.173 1 95.75 86 GLY A N 1
ATOM 675 C CA . GLY A 1 86 ? -17.391 12.375 0.588 1 95.75 86 GLY A CA 1
ATOM 676 C C . GLY A 1 86 ? -15.883 12.375 0.469 1 95.75 86 GLY A C 1
ATOM 677 O O . GLY A 1 86 ? -15.227 13.359 0.796 1 95.75 86 GLY A O 1
ATOM 678 N N . ALA A 1 87 ? -15.391 11.211 0.091 1 96.75 87 ALA A N 1
ATOM 679 C CA . ALA A 1 87 ? -13.945 11.164 -0.137 1 96.75 87 ALA A CA 1
ATOM 680 C C . ALA A 1 87 ? -13.57 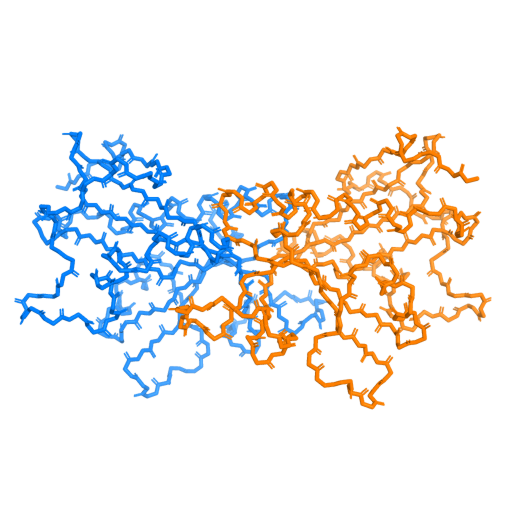11.906 -1.419 1 96.75 87 ALA A C 1
ATOM 682 O O . ALA A 1 87 ? -14.344 11.93 -2.379 1 96.75 87 ALA A O 1
ATOM 683 N N . THR A 1 88 ? -12.391 12.508 -1.444 1 95.81 88 THR A N 1
ATOM 684 C CA . THR A 1 88 ? -12.023 13.336 -2.586 1 95.81 88 THR A CA 1
ATOM 685 C C . THR A 1 88 ? -10.742 12.82 -3.238 1 95.81 88 THR A C 1
ATOM 687 O O . THR A 1 88 ? -10.289 13.367 -4.242 1 95.81 88 THR A O 1
ATOM 690 N N . THR A 1 89 ? -10.211 11.82 -2.693 1 96.56 89 THR A N 1
ATOM 691 C CA . THR A 1 89 ? -8.977 11.281 -3.266 1 96.56 89 THR A CA 1
ATOM 692 C C . THR A 1 89 ? -9.258 10.609 -4.609 1 96.56 89 THR A C 1
ATOM 694 O O . THR A 1 89 ? -10.336 10.047 -4.816 1 96.56 89 THR A O 1
ATOM 697 N N . LYS A 1 90 ? -8.297 10.609 -5.5 1 96.81 90 LYS A N 1
ATOM 698 C CA . LYS A 1 90 ? -8.414 10.016 -6.832 1 96.81 90 LYS A CA 1
ATOM 699 C C . LYS A 1 90 ? -8.008 8.547 -6.82 1 96.81 90 LYS A C 1
ATOM 701 O O . LYS A 1 90 ? -8.336 7.801 -7.75 1 96.81 90 LYS A O 1
ATOM 706 N N . TYR A 1 91 ? -7.297 8.125 -5.836 1 98.19 91 TYR A N 1
ATOM 707 C CA . TYR A 1 91 ? -6.812 6.758 -5.715 1 98.19 91 TYR A CA 1
ATOM 708 C C . TYR A 1 91 ? -7.188 6.164 -4.359 1 98.19 91 TYR A C 1
ATOM 710 O O . TYR A 1 91 ? -7.105 6.844 -3.334 1 98.19 91 TYR A O 1
ATOM 718 N N . TYR A 1 92 ? -7.621 4.965 -4.41 1 98.69 92 TYR A N 1
ATOM 719 C CA . TYR A 1 92 ? -7.82 4.215 -3.176 1 98.69 92 TYR A CA 1
ATOM 720 C C . TYR A 1 92 ? -6.621 3.318 -2.883 1 98.69 92 TYR A C 1
ATOM 722 O O . TYR A 1 92 ? -6.059 2.705 -3.793 1 98.69 92 TYR A O 1
ATOM 730 N N . PRO A 1 93 ? -6.203 3.309 -1.564 1 98.88 93 PRO A N 1
ATOM 731 C CA . PRO A 1 93 ? -5.129 2.391 -1.18 1 98.88 93 PRO A CA 1
ATOM 732 C C . PRO A 1 93 ? -5.508 0.925 -1.371 1 98.88 93 PRO A C 1
ATOM 734 O O . PRO A 1 93 ? -6.633 0.529 -1.06 1 98.88 93 PRO A O 1
ATOM 737 N N . ALA A 1 94 ? -4.551 0.178 -1.88 1 98.88 94 ALA A N 1
ATOM 738 C CA . ALA A 1 94 ? -4.809 -1.22 -2.217 1 98.88 94 ALA A CA 1
ATOM 739 C C . ALA A 1 94 ? -3.605 -2.096 -1.886 1 98.88 94 ALA A C 1
ATOM 741 O O . ALA A 1 94 ? -2.475 -1.611 -1.829 1 98.88 94 ALA A O 1
ATOM 742 N N . MET A 1 95 ? -3.863 -3.312 -1.574 1 98.94 95 MET A N 1
ATOM 743 C CA . MET A 1 95 ? -2.842 -4.352 -1.644 1 98.94 95 MET A CA 1
ATOM 744 C C . MET A 1 95 ? -2.971 -5.156 -2.932 1 98.94 95 MET A C 1
ATOM 746 O O . MET A 1 95 ? -4.078 -5.5 -3.346 1 98.94 95 MET A O 1
ATOM 750 N N . LEU A 1 96 ? -1.857 -5.398 -3.551 1 98.81 96 LEU A N 1
ATOM 751 C CA . LEU A 1 96 ? -1.845 -6.152 -4.801 1 98.81 96 LEU A CA 1
ATOM 752 C C . LEU A 1 96 ? -1.398 -7.594 -4.562 1 98.81 96 LEU A C 1
ATOM 754 O O . LEU A 1 96 ? -0.327 -7.828 -4.004 1 98.81 96 LEU A O 1
ATOM 758 N N . LEU A 1 97 ? -2.264 -8.492 -4.859 1 98.44 97 LEU A N 1
ATOM 759 C CA . LEU A 1 97 ? -1.844 -9.867 -5.098 1 98.44 97 LEU A CA 1
ATOM 760 C C . LEU A 1 97 ? -1.303 -10.039 -6.516 1 98.44 97 LEU A C 1
ATOM 762 O O . LEU A 1 97 ? -2.059 -10.336 -7.441 1 98.44 97 LEU A O 1
ATOM 766 N N . GLY A 1 98 ? -0.025 -9.867 -6.676 1 97.19 98 GLY A N 1
ATOM 767 C CA . GLY A 1 98 ? 0.604 -9.773 -7.984 1 97.19 98 GLY A CA 1
ATOM 768 C C . GLY A 1 98 ? 0.749 -11.125 -8.672 1 97.19 98 GLY A C 1
ATOM 769 O O . GLY A 1 98 ? 0.442 -11.258 -9.852 1 97.19 98 GLY A O 1
ATOM 770 N N . GLN A 1 99 ? 1.299 -12.078 -7.957 1 96.81 99 GLN A N 1
ATOM 771 C CA . GLN A 1 99 ? 1.494 -13.438 -8.453 1 96.81 99 GLN A CA 1
ATOM 772 C C . GLN A 1 99 ? 0.947 -14.469 -7.469 1 96.81 99 GLN A C 1
ATOM 774 O O . GLN A 1 99 ? 1.071 -14.297 -6.254 1 96.81 99 GLN A O 1
ATOM 779 N N . MET A 1 100 ? 0.379 -15.375 -8.031 1 97.06 100 MET A N 1
ATOM 780 C CA . MET A 1 100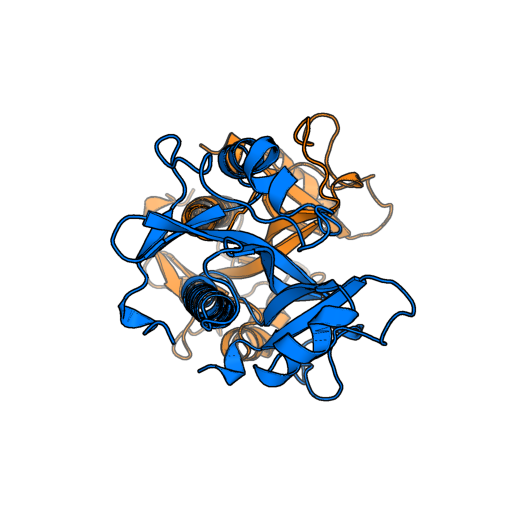 ? -0.068 -16.547 -7.289 1 97.06 100 MET A CA 1
ATOM 781 C C . MET A 1 100 ? 0.032 -17.812 -8.148 1 97.06 100 MET A C 1
ATOM 783 O O . MET A 1 100 ? -0.37 -17.797 -9.312 1 97.06 100 MET A O 1
ATOM 787 N N . GLY A 1 101 ? 0.641 -18.781 -7.621 1 97.56 101 GLY A N 1
ATOM 788 C CA . GLY A 1 101 ? 0.747 -20.047 -8.32 1 97.56 101 GLY A CA 1
ATOM 789 C C . GLY A 1 101 ? 0.399 -21.234 -7.449 1 97.56 101 GLY A C 1
ATOM 790 O O . GLY A 1 101 ? 0.876 -21.344 -6.316 1 97.56 101 GLY A O 1
ATOM 791 N N . VAL A 1 102 ? -0.475 -22.062 -7.949 1 97.56 102 VAL A N 1
ATOM 792 C CA . VAL A 1 102 ? -0.764 -23.359 -7.348 1 97.56 102 VAL A CA 1
ATOM 793 C C . VAL A 1 102 ? -0.18 -24.469 -8.219 1 97.56 102 VAL A C 1
ATOM 795 O O . VAL A 1 102 ? -0.413 -24.516 -9.43 1 97.56 102 VAL A O 1
ATOM 798 N N . ASP A 1 103 ? 0.603 -25.359 -7.543 1 98.12 103 ASP A N 1
ATOM 799 C CA . ASP A 1 103 ? 1.162 -26.484 -8.266 1 98.12 103 ASP A CA 1
ATOM 800 C C . ASP A 1 103 ? 0.073 -27.25 -9.023 1 98.12 103 ASP A C 1
ATOM 802 O O . ASP A 1 103 ? -1.015 -27.484 -8.484 1 98.12 103 ASP A O 1
ATOM 806 N N . LYS A 1 104 ? 0.409 -27.688 -10.203 1 96.5 104 LYS A N 1
ATOM 807 C CA . LYS A 1 104 ? -0.536 -28.375 -11.078 1 96.5 104 LYS A CA 1
ATOM 808 C C . LYS A 1 104 ? -1.195 -29.547 -10.367 1 96.5 104 LYS A C 1
ATOM 810 O O . LYS A 1 104 ? -2.41 -29.734 -10.461 1 96.5 104 LYS A O 1
ATOM 815 N N . LYS A 1 105 ? -0.486 -30.281 -9.633 1 95.31 105 LYS A N 1
ATOM 816 C CA . LYS A 1 105 ? -0.949 -31.484 -8.961 1 95.31 105 LYS A CA 1
ATOM 817 C C . LYS A 1 105 ? -1.969 -31.156 -7.875 1 95.31 105 LYS A C 1
ATOM 819 O O . LYS A 1 105 ? -2.699 -32.031 -7.414 1 95.31 105 LYS A O 1
ATOM 824 N N . TYR A 1 106 ? -2.023 -29.922 -7.504 1 96.81 106 TYR A N 1
ATOM 825 C CA . TYR A 1 106 ? -2.842 -29.578 -6.348 1 96.81 106 TYR A CA 1
ATOM 826 C C . TYR A 1 106 ? -3.949 -28.609 -6.742 1 96.81 106 TYR A C 1
ATOM 828 O O . TYR A 1 106 ? -4.598 -28 -5.879 1 96.81 106 TYR A O 1
ATOM 836 N N . ARG A 1 107 ? -4.141 -28.344 -7.988 1 95.31 107 ARG A N 1
ATOM 837 C CA . ARG A 1 107 ? -5.172 -27.422 -8.461 1 95.31 107 ARG A CA 1
ATOM 838 C C . ARG A 1 107 ? -6.562 -28.016 -8.273 1 95.31 107 ARG A C 1
ATOM 840 O O . ARG A 1 107 ? -6.699 -29.219 -8.023 1 95.31 107 ARG A O 1
ATOM 847 N N . ASN A 1 108 ? -7.523 -27.141 -8.258 1 92.81 108 ASN A N 1
ATOM 848 C CA . ASN A 1 108 ? -8.93 -27.5 -8.102 1 92.81 108 ASN A CA 1
ATOM 849 C C . ASN A 1 108 ? -9.195 -28.094 -6.719 1 92.81 108 ASN A C 1
ATOM 851 O O . ASN A 1 108 ? -10.008 -29 -6.578 1 92.81 108 ASN A O 1
ATOM 855 N N . LYS A 1 109 ? -8.484 -27.719 -5.789 1 94.44 109 LYS A N 1
ATOM 856 C CA . LYS A 1 109 ? -8.648 -28.156 -4.402 1 94.44 109 LYS A CA 1
ATOM 857 C C . LYS A 1 109 ? -8.875 -26.953 -3.48 1 94.44 109 LYS A C 1
ATOM 859 O O . LYS A 1 109 ? -8.602 -27.031 -2.281 1 94.44 109 LYS A O 1
ATOM 864 N N . ARG A 1 110 ? -9.133 -25.734 -4.004 1 93.44 110 ARG A N 1
ATOM 865 C CA . ARG A 1 110 ? -9.531 -24.516 -3.307 1 93.44 110 ARG A CA 1
ATOM 866 C C . ARG A 1 110 ? -8.328 -23.859 -2.639 1 93.44 110 ARG A C 1
ATOM 868 O O . ARG A 1 110 ? -8.484 -23.078 -1.704 1 93.44 110 ARG A O 1
ATOM 875 N N . ILE A 1 111 ? -7.184 -24.25 -3.082 1 96.69 111 ILE A N 1
ATOM 876 C CA . ILE A 1 111 ? -5.977 -23.625 -2.547 1 96.69 111 ILE A CA 1
ATOM 877 C C . ILE A 1 111 ? -5.926 -22.156 -2.965 1 96.69 111 ILE A C 1
ATOM 879 O O . ILE A 1 111 ? -5.555 -21.297 -2.17 1 96.69 111 ILE A O 1
ATOM 883 N N . GLY A 1 112 ? -6.332 -21.875 -4.23 1 95.5 112 GLY A N 1
ATOM 884 C CA . GLY A 1 112 ? -6.383 -20.5 -4.695 1 95.5 112 GLY A CA 1
ATOM 885 C C . GLY A 1 112 ? -7.27 -19.609 -3.844 1 95.5 112 GLY A C 1
ATOM 886 O O . GLY A 1 112 ? -6.906 -18.484 -3.521 1 95.5 112 GLY A O 1
ATOM 887 N N . LEU A 1 113 ? -8.367 -20.156 -3.506 1 93.56 113 LEU A N 1
ATOM 888 C CA . LEU A 1 113 ? -9.281 -19.422 -2.645 1 93.56 113 LEU A CA 1
ATOM 889 C C . LEU A 1 113 ? -8.656 -19.172 -1.275 1 93.56 113 LEU A C 1
ATOM 891 O O . LEU A 1 113 ? -8.797 -18.078 -0.715 1 93.56 113 LEU A O 1
ATOM 895 N N . SER A 1 114 ? -8.047 -20.172 -0.733 1 96.56 114 SER A N 1
ATOM 896 C CA . SER A 1 114 ? -7.387 -20.016 0.561 1 96.56 114 SER A CA 1
ATOM 897 C C . SER A 1 114 ? -6.32 -18.938 0.514 1 96.56 114 SER A C 1
ATOM 899 O O . SER A 1 114 ? -6.145 -18.188 1.479 1 96.56 114 SER A O 1
ATOM 901 N N . ILE A 1 115 ? -5.625 -18.844 -0.584 1 97.62 115 ILE A N 1
ATOM 902 C CA . ILE A 1 115 ? -4.621 -17.797 -0.77 1 97.62 115 ILE A CA 1
ATOM 903 C C . ILE A 1 115 ? -5.293 -16.422 -0.771 1 97.62 115 ILE A C 1
ATOM 905 O O . ILE A 1 115 ? -4.836 -15.5 -0.095 1 97.62 115 ILE A O 1
ATOM 909 N N . CYS A 1 116 ? -6.379 -16.312 -1.489 1 96.5 116 CYS A N 1
ATOM 910 C CA . CYS A 1 116 ? -7.098 -15.039 -1.542 1 96.5 116 CYS A CA 1
ATOM 911 C C . CYS A 1 116 ? -7.578 -14.625 -0.156 1 96.5 116 CYS A C 1
ATOM 913 O O . CYS A 1 116 ? -7.461 -13.461 0.224 1 96.5 116 CYS A O 1
ATOM 915 N N . LYS A 1 117 ? -8.078 -15.57 0.576 1 95.81 117 LYS A N 1
ATOM 916 C CA . LYS A 1 117 ? -8.547 -15.281 1.929 1 95.81 117 LYS A CA 1
ATOM 917 C C . LYS A 1 117 ? -7.395 -14.859 2.834 1 95.81 117 LYS A C 1
ATOM 919 O O . LYS A 1 117 ? -7.543 -13.953 3.654 1 95.81 117 LYS A O 1
ATOM 924 N N . TYR A 1 118 ? -6.328 -15.57 2.723 1 97.5 118 TYR A N 1
ATOM 925 C CA . TYR A 1 118 ? -5.137 -15.203 3.477 1 97.5 118 TYR A CA 1
ATOM 926 C C . TYR A 1 118 ? -4.723 -13.766 3.168 1 97.5 118 TYR A C 1
ATOM 928 O O . TYR A 1 118 ? -4.461 -12.977 4.082 1 97.5 118 TYR A O 1
ATOM 936 N N . CYS A 1 119 ? -4.676 -13.414 1.854 1 98 119 CYS A N 1
ATOM 937 C CA . CYS A 1 119 ? -4.27 -12.078 1.417 1 98 119 CYS A CA 1
ATOM 938 C C . CYS A 1 119 ? -5.258 -11.023 1.889 1 98 119 CYS A C 1
ATOM 940 O O . CYS A 1 119 ? -4.863 -9.922 2.27 1 98 119 CYS A O 1
ATOM 942 N N . LEU A 1 120 ? -6.484 -11.359 1.835 1 97.38 120 LEU A N 1
ATOM 943 C CA . LEU A 1 120 ? -7.488 -10.422 2.334 1 97.38 120 LEU A CA 1
ATOM 944 C C . LEU A 1 120 ? -7.305 -10.18 3.826 1 97.38 120 LEU A C 1
ATOM 946 O O . LEU A 1 120 ? -7.387 -9.031 4.285 1 97.38 120 LEU A O 1
ATOM 950 N N . GLY A 1 121 ? -7.082 -11.234 4.59 1 97.31 121 GLY A N 1
ATOM 951 C CA . GLY A 1 121 ? -6.773 -11.07 6 1 97.31 121 GLY A CA 1
ATOM 952 C C . GLY A 1 121 ? -5.559 -10.195 6.25 1 97.31 121 GLY A C 1
ATOM 953 O O . GLY A 1 121 ? -5.566 -9.352 7.145 1 97.31 121 GLY A O 1
ATOM 954 N N . LEU A 1 122 ? -4.547 -10.461 5.465 1 98 122 LEU A N 1
ATOM 955 C CA . LEU A 1 122 ? -3.33 -9.664 5.559 1 98 122 LEU A CA 1
ATOM 956 C C . LEU A 1 122 ? -3.615 -8.195 5.254 1 98 122 LEU A C 1
ATOM 958 O O . LEU A 1 122 ? -3.121 -7.309 5.949 1 98 122 LEU A O 1
ATOM 962 N N . ALA A 1 123 ? -4.379 -7.938 4.195 1 98.38 123 ALA A N 1
ATOM 963 C CA . ALA A 1 123 ? -4.758 -6.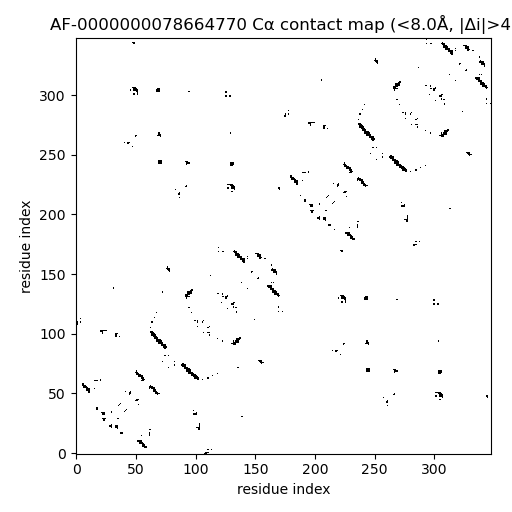578 3.824 1 98.38 123 ALA A CA 1
ATOM 964 C C . ALA A 1 123 ? -5.48 -5.879 4.973 1 98.38 123 ALA A C 1
ATOM 966 O O . ALA A 1 123 ? -5.223 -4.703 5.25 1 98.38 123 ALA A O 1
ATOM 967 N N . ILE A 1 124 ? -6.352 -6.594 5.617 1 97.75 124 ILE A N 1
ATOM 968 C CA . ILE A 1 124 ? -7.109 -6.043 6.734 1 97.75 124 ILE A CA 1
ATOM 969 C C . ILE A 1 124 ? -6.176 -5.762 7.91 1 97.75 124 ILE A C 1
ATOM 971 O O . ILE A 1 124 ? -6.223 -4.688 8.508 1 97.75 124 ILE A O 1
ATOM 975 N N . GLU A 1 125 ? -5.316 -6.695 8.172 1 97.56 125 GLU A N 1
ATOM 976 C CA . GLU A 1 125 ? -4.379 -6.551 9.281 1 97.56 125 GLU A CA 1
ATOM 977 C C . GLU A 1 125 ? -3.445 -5.367 9.062 1 97.56 125 GLU A C 1
ATOM 979 O O . GLU A 1 125 ? -3.348 -4.477 9.914 1 97.56 125 GLU A O 1
ATOM 984 N N . VAL A 1 126 ? -2.797 -5.363 7.961 1 98.25 126 VAL A N 1
ATOM 985 C CA . VAL A 1 126 ? -1.84 -4.309 7.641 1 98.25 126 VAL A CA 1
ATOM 986 C C . VAL A 1 126 ? -2.574 -2.982 7.457 1 98.25 126 VAL A C 1
ATOM 988 O O . VAL A 1 126 ? -2.053 -1.924 7.82 1 98.25 126 VAL A O 1
ATOM 991 N N . GLY A 1 127 ? -3.777 -3.066 6.961 1 98.06 127 GLY A N 1
ATOM 992 C CA . GLY A 1 127 ? -4.617 -1.897 6.766 1 98.06 127 GLY A CA 1
ATOM 993 C C . GLY A 1 127 ? -4.891 -1.139 8.055 1 98.06 127 GLY A C 1
ATOM 994 O O . GLY A 1 127 ? -5.246 0.042 8.023 1 98.06 127 GLY A O 1
ATOM 995 N N . GLN A 1 128 ? -4.742 -1.813 9.18 1 97.25 128 GLN A N 1
ATOM 996 C CA . GLN A 1 128 ? -4.922 -1.155 10.469 1 97.25 128 GLN A CA 1
ATOM 997 C C . GLN A 1 128 ? -3.746 -0.234 10.781 1 97.25 128 GLN A C 1
ATOM 999 O O . GLN A 1 128 ? -3.85 0.639 11.648 1 97.25 128 GLN A O 1
ATOM 1004 N N . LYS A 1 129 ? -2.658 -0.411 10.055 1 98.31 129 LYS A N 1
ATOM 1005 C CA . LYS A 1 129 ? -1.473 0.41 10.281 1 98.31 129 LYS A CA 1
ATOM 1006 C C . LYS A 1 129 ? -1.281 1.421 9.156 1 98.31 129 LYS A C 1
ATOM 1008 O O . LYS A 1 129 ? -0.796 2.531 9.383 1 98.31 129 LYS A O 1
ATOM 1013 N N . VAL A 1 130 ? -1.593 1.015 7.938 1 98.69 130 VAL A N 1
ATOM 1014 C CA . VAL A 1 130 ? -1.452 1.839 6.738 1 98.69 130 VAL A CA 1
ATOM 1015 C C . VAL A 1 130 ? -2.686 1.677 5.852 1 98.69 130 VAL A C 1
ATOM 1017 O O . VAL A 1 130 ? -2.854 0.646 5.195 1 98.69 130 VAL A O 1
ATOM 1020 N N . GLY A 1 131 ? -3.57 2.504 5.855 1 98.38 131 GLY A N 1
ATOM 1021 C CA . GLY A 1 131 ? -4.82 2.455 5.109 1 98.38 131 GLY A CA 1
ATOM 1022 C C . GLY A 1 131 ? -4.77 1.507 3.926 1 98.38 131 GLY A C 1
ATOM 1023 O O . GLY A 1 131 ? -3.836 1.557 3.121 1 98.38 131 GLY A O 1
ATOM 1024 N N . CYS A 1 132 ? -5.73 0.681 3.791 1 98.75 132 CYS A N 1
ATOM 1025 C CA . CYS A 1 132 ? -5.93 -0.25 2.686 1 98.75 132 CYS A CA 1
ATOM 1026 C C . CYS A 1 132 ? -7.41 -0.532 2.469 1 98.75 132 CYS A C 1
ATOM 1028 O O . CYS A 1 132 ? -8.047 -1.195 3.289 1 98.75 132 CYS A O 1
ATOM 1030 N N . ALA A 1 133 ? -7.91 -0.158 1.311 1 98.38 133 ALA A N 1
ATOM 1031 C CA . ALA A 1 133 ? -9.352 -0.225 1.102 1 98.38 133 ALA A CA 1
ATOM 1032 C C . ALA A 1 133 ? -9.734 -1.459 0.288 1 98.38 133 ALA A C 1
ATOM 1034 O O . ALA A 1 133 ? -10.875 -1.925 0.351 1 98.38 133 ALA A O 1
ATOM 1035 N N . VAL A 1 134 ? -8.742 -1.938 -0.491 1 98.38 134 VAL A N 1
ATOM 1036 C CA . VAL A 1 134 ? -9.125 -3.037 -1.371 1 98.38 134 VAL A CA 1
ATOM 1037 C C . VAL A 1 134 ? -7.945 -3.992 -1.544 1 98.38 134 VAL A C 1
ATOM 1039 O O . VAL A 1 134 ? -6.789 -3.604 -1.349 1 98.38 134 VAL A O 1
ATOM 1042 N N . LEU A 1 135 ? -8.242 -5.211 -1.782 1 98.5 135 LEU A N 1
ATOM 1043 C CA . LEU A 1 135 ? -7.316 -6.191 -2.344 1 98.5 135 LEU A CA 1
ATOM 1044 C C . LEU A 1 135 ? -7.516 -6.328 -3.85 1 98.5 135 LEU A C 1
ATOM 1046 O O . LEU A 1 135 ? -8.633 -6.578 -4.312 1 98.5 135 LEU A O 1
ATOM 1050 N N . CYS A 1 136 ? -6.434 -6.125 -4.609 1 98.12 136 CYS A N 1
ATOM 1051 C CA . CYS A 1 136 ? -6.508 -6.164 -6.066 1 98.12 136 CYS A CA 1
ATOM 1052 C C . CYS A 1 136 ? -5.703 -7.328 -6.621 1 98.12 136 CYS A C 1
ATOM 1054 O O . CYS A 1 136 ? -4.785 -7.828 -5.965 1 98.12 136 CYS A O 1
ATOM 1056 N N . LEU A 1 137 ? -6.062 -7.766 -7.797 1 97.06 137 LEU A N 1
ATOM 1057 C CA . LEU A 1 137 ? -5.27 -8.711 -8.578 1 97.06 137 LEU A CA 1
ATOM 1058 C C . LEU A 1 137 ? -5.531 -8.531 -10.07 1 97.06 137 LEU A C 1
ATOM 1060 O O . LEU A 1 137 ? -6.473 -7.836 -10.461 1 97.06 137 LEU A O 1
ATOM 1064 N N . GLU A 1 138 ? -4.609 -8.938 -10.875 1 93.56 138 GLU A N 1
ATOM 1065 C CA . GLU A 1 138 ? -4.777 -9.047 -12.32 1 93.56 138 GLU A CA 1
ATOM 1066 C C . GLU A 1 138 ? -4.805 -10.5 -12.766 1 93.56 138 GLU A C 1
ATOM 1068 O O . GLU A 1 138 ? -4.02 -11.32 -12.281 1 93.56 138 GLU A O 1
ATOM 1073 N N . THR A 1 139 ? -5.75 -10.883 -13.562 1 92.56 139 THR A N 1
ATOM 1074 C CA . THR A 1 139 ? -5.867 -12.25 -14.039 1 92.56 139 THR A CA 1
ATOM 1075 C C . THR A 1 139 ? -6.23 -12.273 -15.523 1 92.56 139 THR A C 1
ATOM 1077 O O . THR A 1 139 ? -6.547 -11.234 -16.109 1 92.56 139 THR A O 1
ATOM 1080 N N . ASN A 1 140 ? -6.047 -13.492 -16.156 1 89.19 140 ASN A N 1
ATOM 1081 C CA . ASN A 1 140 ? -6.566 -13.68 -17.5 1 89.19 140 ASN A CA 1
ATOM 1082 C C . ASN A 1 140 ? -8.094 -13.68 -17.516 1 89.19 140 ASN A C 1
ATOM 1084 O O . ASN A 1 140 ? -8.734 -14.211 -16.609 1 89.19 140 ASN A O 1
ATOM 1088 N N . ARG A 1 141 ? -8.609 -13.164 -18.578 1 89.62 141 ARG A N 1
ATOM 1089 C CA . ARG A 1 141 ? -10.062 -13.039 -18.719 1 89.62 141 ARG A CA 1
ATOM 1090 C C . ARG A 1 141 ? -10.75 -14.383 -18.5 1 89.62 141 ARG A C 1
ATOM 1092 O O . ARG A 1 141 ? -11.828 -14.438 -17.906 1 89.62 141 ARG A O 1
ATOM 1099 N N . GLU A 1 142 ? -10.133 -15.422 -18.984 1 85.62 142 GLU A N 1
ATOM 1100 C CA . GLU A 1 142 ? -10.711 -16.766 -18.891 1 85.62 142 GLU A CA 1
ATOM 1101 C C . GLU A 1 142 ? -10.852 -17.203 -17.422 1 85.62 142 GLU A C 1
ATOM 1103 O O . GLU A 1 142 ? -11.688 -18.047 -17.109 1 85.62 142 GLU A O 1
ATOM 1108 N N . LYS A 1 143 ? -10.062 -16.562 -16.547 1 88.12 143 LYS A N 1
ATOM 1109 C CA . LYS A 1 143 ? -10.07 -16.953 -15.141 1 88.12 143 LYS A CA 1
ATOM 1110 C C . LYS A 1 143 ? -10.906 -16 -14.305 1 88.12 143 LYS A C 1
ATOM 1112 O O . LYS A 1 143 ? -11.094 -16.219 -13.102 1 88.12 143 LYS A O 1
ATOM 1117 N N . ALA A 1 144 ? -11.406 -14.961 -14.875 1 91.5 144 ALA A N 1
ATOM 1118 C CA . ALA A 1 144 ? -12.133 -13.922 -14.156 1 91.5 144 ALA A CA 1
ATOM 1119 C C . ALA A 1 144 ? -13.367 -14.492 -13.461 1 91.5 144 ALA A C 1
ATOM 1121 O O . ALA A 1 144 ? -13.711 -14.07 -12.352 1 91.5 144 ALA A O 1
ATOM 1122 N N . GLY A 1 145 ? -13.992 -15.414 -14.117 1 90.94 145 GLY A N 1
ATOM 1123 C CA . GLY A 1 145 ? -15.188 -16.031 -13.555 1 90.94 145 GLY A CA 1
ATOM 1124 C C . GLY A 1 145 ? -14.938 -16.703 -12.227 1 90.94 145 GLY A C 1
ATOM 1125 O O . GLY A 1 145 ? -15.781 -16.672 -11.328 1 90.94 145 GLY A O 1
ATOM 1126 N N . TYR A 1 146 ? -13.828 -17.203 -12.141 1 89.31 146 TYR A N 1
ATOM 1127 C CA . TYR A 1 146 ? -13.445 -17.875 -10.898 1 89.31 146 TYR A CA 1
ATOM 1128 C C . TYR A 1 146 ? -13.414 -16.891 -9.734 1 89.31 146 TYR A C 1
ATOM 1130 O O . TYR A 1 146 ? -13.984 -17.156 -8.672 1 89.31 146 TYR A O 1
ATOM 1138 N N . TYR A 1 147 ? -12.836 -15.812 -9.906 1 93 147 TYR A N 1
ATOM 1139 C CA . TYR A 1 147 ? -12.672 -14.82 -8.844 1 93 147 TYR A CA 1
ATOM 1140 C C . TYR A 1 147 ? -14 -14.133 -8.531 1 93 147 TYR A C 1
ATOM 1142 O O . TYR A 1 147 ? -14.25 -13.742 -7.391 1 93 147 TYR A O 1
ATOM 1150 N N . LYS A 1 148 ? -14.797 -14.016 -9.539 1 93.69 148 LYS A N 1
ATOM 1151 C CA . LYS A 1 148 ? -16.109 -13.43 -9.32 1 93.69 148 LYS A CA 1
ATOM 1152 C C . LYS A 1 148 ? -16.906 -14.242 -8.305 1 93.69 148 LYS A C 1
ATOM 1154 O O . LYS A 1 148 ? -17.625 -13.68 -7.469 1 93.69 148 LYS A O 1
ATOM 1159 N N . LYS A 1 149 ? -16.766 -15.469 -8.367 1 91.75 149 LYS A N 1
ATOM 1160 C CA . LYS A 1 149 ? -17.469 -16.359 -7.457 1 91.75 149 LYS A CA 1
ATOM 1161 C C . LYS A 1 149 ? -17.031 -16.125 -6.012 1 91.75 149 LYS A C 1
ATOM 1163 O O . LYS A 1 149 ? -17.766 -16.469 -5.074 1 91.75 149 LYS A O 1
ATOM 1168 N N . TRP A 1 150 ? -15.906 -15.523 -5.898 1 89.31 150 TRP A N 1
ATOM 1169 C CA . TRP A 1 150 ? -15.352 -15.352 -4.555 1 89.31 150 TRP A CA 1
ATOM 1170 C C . TRP A 1 150 ? -15.438 -13.891 -4.113 1 89.31 150 TRP A C 1
ATOM 1172 O O . TRP A 1 150 ? -14.766 -13.484 -3.162 1 89.31 150 TRP A O 1
ATOM 1182 N N . GLY A 1 151 ? -16.172 -13.047 -4.832 1 92 151 GLY A N 1
ATOM 1183 C CA . GLY A 1 151 ? -16.484 -11.711 -4.375 1 92 151 GLY A CA 1
ATOM 1184 C C . GLY A 1 151 ? -15.664 -10.633 -5.059 1 92 151 GLY A C 1
ATOM 1185 O O . GLY A 1 151 ? -15.859 -9.438 -4.805 1 92 151 GLY A O 1
ATOM 1186 N N . PHE A 1 152 ? -14.812 -11.086 -5.949 1 95.44 152 PHE A N 1
ATOM 1187 C CA . PHE A 1 152 ? -14.078 -10.078 -6.711 1 95.44 152 PHE A CA 1
ATOM 1188 C C . PHE A 1 152 ? -14.961 -9.461 -7.785 1 95.44 152 PHE A C 1
ATOM 1190 O O . PHE A 1 152 ? -15.836 -10.133 -8.336 1 95.44 152 PHE A O 1
ATOM 1197 N N . VAL A 1 153 ? -14.695 -8.211 -8.016 1 95.44 153 VAL A N 1
ATOM 1198 C CA . VAL A 1 153 ? -15.406 -7.52 -9.086 1 95.44 153 VAL A CA 1
ATOM 1199 C C . VAL A 1 153 ? -14.398 -6.891 -10.055 1 95.44 153 VAL A C 1
ATOM 1201 O O . VAL A 1 153 ? -13.242 -6.66 -9.688 1 95.44 153 VAL A O 1
ATOM 1204 N N . HIS A 1 154 ? -14.805 -6.637 -11.242 1 94.94 154 HIS A N 1
ATOM 1205 C CA . HIS A 1 154 ? -13.938 -6.027 -12.242 1 94.94 154 HIS A CA 1
ATOM 1206 C C . HIS A 1 154 ? -13.602 -4.586 -11.875 1 94.94 154 HIS A C 1
ATOM 1208 O O . HIS A 1 154 ? -14.461 -3.842 -11.406 1 94.94 154 HIS A O 1
ATOM 1214 N N . ALA A 1 155 ? -12.336 -4.32 -12.078 1 95 155 ALA A N 1
ATOM 1215 C CA . ALA A 1 155 ? -11.922 -2.92 -12.016 1 95 155 ALA A CA 1
ATOM 1216 C C . ALA A 1 155 ? -12.062 -2.248 -13.375 1 95 155 ALA A C 1
ATOM 1218 O O . ALA A 1 155 ? -11.406 -2.643 -14.344 1 95 155 ALA A O 1
ATOM 1219 N N . GLY A 1 156 ? -12.867 -1.188 -13.445 1 89.44 156 GLY A N 1
ATOM 1220 C CA . GLY A 1 156 ? -13.094 -0.496 -14.703 1 89.44 156 GLY A CA 1
ATOM 1221 C C . GLY A 1 156 ? -13.977 -1.274 -15.664 1 89.44 156 GLY A C 1
ATOM 1222 O O . GLY A 1 156 ? -14.594 -2.27 -15.273 1 89.44 156 GLY A O 1
ATOM 1223 N N . ARG A 1 157 ? -14.031 -0.684 -16.844 1 75.81 157 ARG A N 1
ATOM 1224 C CA . ARG A 1 157 ? -14.797 -1.32 -17.906 1 75.81 157 ARG A CA 1
ATOM 1225 C C . ARG A 1 157 ? -14.055 -2.518 -18.484 1 75.81 157 ARG A C 1
ATOM 1227 O O . ARG A 1 157 ? -12.828 -2.482 -18.625 1 75.81 157 ARG A O 1
ATOM 1234 N N . GLU A 1 158 ? -14.719 -3.566 -18.469 1 67.5 158 GLU A N 1
ATOM 1235 C CA . GLU A 1 158 ? -14.086 -4.766 -19.016 1 67.5 158 GLU A CA 1
ATOM 1236 C C . GLU A 1 158 ? -13.391 -4.469 -20.328 1 67.5 158 GLU A C 1
ATOM 1238 O O . GLU A 1 158 ? -13.992 -3.908 -21.25 1 67.5 158 GLU A O 1
ATOM 1243 N N . SER A 1 159 ? -12.016 -4.383 -20.141 1 63.25 159 SER A N 1
ATOM 1244 C CA . SER A 1 159 ? -11.25 -4.172 -21.359 1 63.25 159 SER A CA 1
ATOM 1245 C C . SER A 1 159 ? -11.32 -5.395 -22.281 1 63.25 159 SER A C 1
ATOM 1247 O O . SER A 1 159 ? -11.633 -6.496 -21.828 1 63.25 159 SER A O 1
ATOM 1249 N N . THR A 1 160 ? -11.203 -5.102 -23.547 1 68.88 160 THR A N 1
ATOM 1250 C CA . THR A 1 160 ? -11.195 -6.148 -24.562 1 68.88 160 THR A CA 1
ATOM 1251 C C . THR A 1 160 ? -9.867 -6.902 -24.547 1 68.88 160 THR A C 1
ATOM 1253 O O . THR A 1 160 ? -9.672 -7.848 -25.312 1 68.88 160 THR A O 1
ATOM 1256 N N . GLY A 1 161 ? -9.039 -6.562 -23.562 1 76.31 161 GLY A N 1
ATOM 1257 C CA . GLY A 1 161 ? -7.754 -7.238 -23.547 1 76.31 161 GLY A CA 1
ATOM 1258 C C . GLY A 1 161 ? -7.801 -8.594 -22.875 1 76.31 161 GLY A C 1
ATOM 1259 O O . GLY A 1 161 ? -8.852 -9.008 -22.375 1 76.31 161 GLY A O 1
ATOM 1260 N N . SER A 1 162 ? -6.699 -9.375 -23.016 1 85.25 162 SER A N 1
ATOM 1261 C CA . SER A 1 162 ? -6.578 -10.719 -22.469 1 85.25 162 SER A CA 1
ATOM 1262 C C . SER A 1 162 ? -6.484 -10.688 -20.953 1 85.25 162 SER A C 1
ATOM 1264 O O . SER A 1 162 ? -6.809 -11.672 -20.281 1 85.25 162 SER A O 1
ATOM 1266 N N . LYS A 1 163 ? -6.102 -9.57 -20.375 1 89.06 163 LYS A N 1
ATOM 1267 C CA . LYS A 1 163 ? -5.953 -9.453 -18.922 1 89.06 163 LYS A CA 1
ATOM 1268 C C . LYS A 1 163 ? -7.008 -8.523 -18.328 1 89.06 163 LYS A C 1
ATOM 1270 O O . LYS A 1 163 ? -7.395 -7.539 -18.969 1 89.06 163 LYS A O 1
ATOM 1275 N N . VAL A 1 164 ? -7.445 -8.883 -17.109 1 92.94 164 VAL A N 1
ATOM 1276 C CA . VAL A 1 164 ? -8.445 -8.078 -16.422 1 92.94 164 VAL A CA 1
ATOM 1277 C C . VAL A 1 164 ? -8.008 -7.828 -14.977 1 92.94 164 VAL A C 1
ATOM 1279 O O . VAL A 1 164 ? -7.449 -8.711 -14.328 1 92.94 164 VAL A O 1
ATOM 1282 N N . TRP A 1 165 ? -8.297 -6.629 -14.523 1 94.75 165 TRP A N 1
ATOM 1283 C CA . TRP A 1 165 ? -8.07 -6.262 -13.133 1 94.75 165 TRP A CA 1
ATOM 1284 C C . TRP A 1 165 ? -9.336 -6.465 -12.305 1 94.75 165 TRP A C 1
ATOM 1286 O O . TRP A 1 165 ? -10.438 -6.148 -12.758 1 94.75 165 TRP A O 1
ATOM 1296 N N . MET A 1 166 ? -9.141 -7.043 -11.156 1 96.69 166 MET A N 1
ATOM 1297 C CA . MET A 1 166 ? -10.25 -7.27 -10.242 1 96.69 166 MET A CA 1
ATOM 1298 C C . MET A 1 166 ? -9.883 -6.852 -8.82 1 96.69 166 MET A C 1
ATOM 1300 O O . MET A 1 166 ? -8.703 -6.684 -8.508 1 96.69 166 MET A O 1
ATOM 1304 N N . TYR A 1 167 ? -10.938 -6.621 -7.973 1 97.62 167 TYR A N 1
ATOM 1305 C CA . TYR A 1 167 ? -10.672 -6.25 -6.586 1 97.62 167 TYR A CA 1
ATOM 1306 C C . TYR A 1 167 ? -11.828 -6.672 -5.68 1 97.62 167 TYR A C 1
ATOM 1308 O O . TYR A 1 167 ? -12.914 -7 -6.16 1 97.62 167 TYR A O 1
ATOM 1316 N N . VAL A 1 168 ? -11.555 -6.762 -4.41 1 96.88 168 VAL A N 1
ATOM 1317 C CA . VAL A 1 168 ? -12.547 -6.887 -3.352 1 96.88 168 VAL A CA 1
ATOM 1318 C C . VAL A 1 168 ? -12.281 -5.852 -2.262 1 96.88 168 VAL A C 1
ATOM 1320 O O . VAL A 1 168 ? -11.125 -5.562 -1.946 1 96.88 168 VAL A O 1
ATOM 1323 N N . ARG A 1 169 ? -13.32 -5.246 -1.724 1 96.06 169 ARG A N 1
ATOM 1324 C CA . ARG A 1 169 ? -13.172 -4.246 -0.671 1 96.06 169 ARG A CA 1
ATOM 1325 C C . ARG A 1 169 ? -12.836 -4.902 0.664 1 96.06 169 ARG A C 1
ATOM 1327 O O . ARG A 1 169 ? -13.422 -5.93 1.02 1 96.06 169 ARG A O 1
ATOM 1334 N N . THR A 1 170 ? -11.914 -4.379 1.389 1 95 170 THR A N 1
ATOM 1335 C CA . THR A 1 170 ? -11.531 -4.938 2.682 1 95 170 THR A CA 1
ATOM 1336 C C . THR A 1 170 ? -12.656 -4.77 3.699 1 95 170 THR A C 1
ATOM 1338 O O . THR A 1 170 ? -12.758 -5.551 4.648 1 95 170 THR A O 1
ATOM 1341 N N . ALA A 1 171 ? -13.5 -3.748 3.551 1 83.81 171 ALA A N 1
ATOM 1342 C CA . ALA A 1 171 ? -14.625 -3.508 4.453 1 83.81 171 ALA A CA 1
ATOM 1343 C C . ALA A 1 171 ? -15.664 -4.621 4.344 1 83.81 171 ALA A C 1
ATOM 1345 O O . ALA A 1 171 ? -16.422 -4.863 5.285 1 83.81 171 ALA A O 1
ATOM 1346 N N . GLN A 1 172 ? -15.828 -5.277 3.26 1 66.94 172 GLN A N 1
ATOM 1347 C CA . GLN A 1 172 ? -16.828 -6.305 3.02 1 66.94 172 GLN A CA 1
ATOM 1348 C C . GLN A 1 172 ? -16.422 -7.633 3.648 1 66.94 172 GLN A C 1
ATOM 1350 O O . GLN A 1 172 ? -17.281 -8.492 3.895 1 66.94 172 GLN A O 1
ATOM 1355 N N . ALA A 1 173 ? -15.148 -7.773 3.885 1 59.62 173 ALA A N 1
ATOM 1356 C CA . ALA A 1 173 ? -14.68 -9.023 4.484 1 59.62 173 ALA A CA 1
ATOM 1357 C C . ALA A 1 173 ? -14.688 -8.938 6.008 1 59.62 173 ALA A C 1
ATOM 1359 O O . ALA A 1 173 ? -14.492 -9.938 6.695 1 59.62 173 ALA A O 1
ATOM 1360 N N . GLN A 1 174 ? -14.977 -7.77 6.535 1 48.25 174 GLN A N 1
ATOM 1361 C CA . GLN A 1 174 ? -15.008 -7.641 7.988 1 48.25 174 GLN A CA 1
ATOM 1362 C C . GLN A 1 174 ? -16.359 -8.094 8.555 1 48.25 174 GLN A C 1
ATOM 1364 O O . GLN A 1 174 ? -17.391 -7.914 7.914 1 48.25 174 GLN A O 1
ATOM 1369 N N . MET B 1 1 ? 14.906 22.984 20.422 1 83.25 1 MET B N 1
ATOM 1370 C CA . MET B 1 1 ? 14.539 21.859 19.562 1 83.25 1 MET B CA 1
ATOM 1371 C C . MET B 1 1 ? 13.93 20.719 20.391 1 83.25 1 MET B C 1
ATOM 1373 O O . MET B 1 1 ? 14.336 20.484 21.516 1 83.25 1 MET B O 1
ATOM 1377 N N . ILE B 1 2 ? 12.789 20.188 19.969 1 89.06 2 ILE B N 1
ATOM 1378 C CA . ILE B 1 2 ? 12.117 19.094 20.656 1 89.06 2 ILE B CA 1
ATOM 1379 C C . ILE B 1 2 ? 12.867 17.797 20.406 1 89.06 2 ILE B C 1
ATOM 1381 O O . ILE B 1 2 ? 13.273 17.516 19.266 1 89.06 2 ILE B O 1
ATOM 1385 N N . ASN B 1 3 ? 13.172 17.062 21.469 1 92.38 3 ASN B N 1
ATOM 1386 C CA . ASN B 1 3 ? 13.734 15.719 21.344 1 92.38 3 ASN B CA 1
ATOM 1387 C C . ASN B 1 3 ? 12.711 14.742 20.781 1 92.38 3 ASN B C 1
ATOM 1389 O O . ASN B 1 3 ? 11.602 14.617 21.312 1 92.38 3 ASN B O 1
ATOM 1393 N N . PRO B 1 4 ? 13.07 14.07 19.703 1 91.75 4 PRO B N 1
ATOM 1394 C CA . PRO B 1 4 ? 12.133 13.125 19.094 1 91.75 4 PRO B CA 1
ATOM 1395 C C . PRO B 1 4 ? 11.594 12.102 20.094 1 91.75 4 PRO B C 1
ATOM 1397 O O . PRO B 1 4 ? 10.453 11.656 19.969 1 91.75 4 PRO B O 1
ATOM 1400 N N . ASP B 1 5 ? 12.359 11.734 21.047 1 93.88 5 ASP B N 1
ATOM 1401 C CA . ASP B 1 5 ? 11.969 10.727 22.016 1 93.88 5 ASP B CA 1
ATOM 1402 C C . ASP B 1 5 ? 10.844 11.234 22.922 1 93.88 5 ASP B C 1
ATOM 1404 O O . ASP B 1 5 ? 10.203 10.453 23.625 1 93.88 5 ASP B O 1
ATOM 1408 N N . ASP B 1 6 ? 10.656 12.516 22.891 1 96.25 6 ASP B N 1
ATOM 1409 C CA . ASP B 1 6 ? 9.625 13.117 23.719 1 96.25 6 ASP B CA 1
ATOM 1410 C C . ASP B 1 6 ? 8.273 13.125 23 1 96.25 6 ASP B C 1
ATOM 1412 O O . ASP B 1 6 ? 7.254 13.484 23.594 1 96.25 6 ASP B O 1
ATOM 1416 N N . LEU B 1 7 ? 8.258 12.742 21.781 1 97.88 7 LEU B N 1
ATOM 1417 C CA . LEU B 1 7 ? 7.02 12.695 21.016 1 97.88 7 LEU B CA 1
ATOM 1418 C C . LEU B 1 7 ? 6.348 11.328 21.156 1 97.88 7 LEU B C 1
ATOM 1420 O O . LEU B 1 7 ? 7.02 10.297 21.156 1 97.88 7 LEU B O 1
ATOM 1424 N N . ASP B 1 8 ? 5.051 11.375 21.328 1 97.81 8 ASP B N 1
ATOM 1425 C CA . ASP B 1 8 ? 4.25 10.156 21.406 1 97.81 8 ASP B CA 1
ATOM 1426 C C . ASP B 1 8 ? 3.33 10.031 20.188 1 97.81 8 ASP B C 1
ATOM 1428 O O . ASP B 1 8 ? 2.484 10.891 19.953 1 97.81 8 ASP B O 1
ATOM 1432 N N . PHE B 1 9 ? 3.525 9.016 19.453 1 98.19 9 PHE B N 1
ATOM 1433 C CA . PHE B 1 9 ? 2.662 8.711 18.312 1 98.19 9 PHE B CA 1
ATOM 1434 C C . PHE B 1 9 ? 1.6 7.688 18.703 1 98.19 9 PHE B C 1
ATOM 1436 O O . PHE B 1 9 ? 1.906 6.676 19.344 1 98.19 9 PHE B O 1
ATOM 1443 N N . SER B 1 10 ? 0.35 7.934 18.312 1 97.81 10 SER B N 1
ATOM 1444 C CA . SER B 1 10 ? -0.721 6.977 18.562 1 97.81 10 SER B CA 1
ATOM 1445 C C . SER B 1 10 ? -1.796 7.051 17.484 1 97.81 10 SER B C 1
ATOM 1447 O O . SER B 1 10 ? -1.925 8.07 16.797 1 97.81 10 SER B O 1
ATOM 1449 N N . HIS B 1 11 ? -2.492 6.039 17.359 1 97.19 11 HIS B N 1
ATOM 1450 C CA . HIS B 1 11 ? -3.602 6.039 16.422 1 97.19 11 HIS B CA 1
ATOM 1451 C C . HIS B 1 11 ? -4.652 7.074 16.797 1 97.19 11 HIS B C 1
ATOM 1453 O O . HIS B 1 11 ? -4.988 7.219 17.984 1 97.19 11 HIS B O 1
ATOM 1459 N N . PHE B 1 12 ? -5.133 7.664 15.812 1 95.44 12 PHE B N 1
ATOM 1460 C CA . PHE B 1 12 ? -6.23 8.625 15.867 1 95.44 12 PHE B CA 1
ATOM 1461 C C . PHE B 1 12 ? -7.492 7.977 16.422 1 95.44 12 PHE B C 1
ATOM 1463 O O . PHE B 1 12 ? -7.871 6.887 16 1 95.44 12 PHE B O 1
ATOM 1470 N N . THR B 1 13 ? -8.141 8.625 17.453 1 92.12 13 THR B N 1
ATOM 1471 C CA . THR B 1 13 ? -9.406 8.172 18.031 1 92.12 13 THR B CA 1
ATOM 1472 C C . THR B 1 13 ? -10.391 9.336 18.141 1 92.12 13 THR B C 1
ATOM 1474 O O . THR B 1 13 ? -9.992 10.5 18.094 1 92.12 13 THR B O 1
ATOM 1477 N N . PRO B 1 14 ? -11.648 9.047 18.266 1 87.44 14 PRO B N 1
ATOM 1478 C CA . PRO B 1 14 ? -12.648 10.109 18.438 1 87.44 14 PRO B CA 1
ATOM 1479 C C . PRO B 1 14 ? -12.375 10.984 19.656 1 87.44 14 PRO B C 1
ATOM 1481 O O . PRO B 1 14 ? -12.922 12.078 19.766 1 87.44 14 PRO B O 1
ATOM 1484 N N . LYS B 1 15 ? -11.555 10.578 20.594 1 90.19 15 LYS B N 1
ATOM 1485 C CA . LYS B 1 15 ? -11.242 11.336 21.812 1 90.19 15 LYS B CA 1
ATOM 1486 C C . LYS B 1 15 ? -10.172 12.383 21.547 1 90.19 15 LYS B C 1
ATOM 1488 O O . LYS B 1 15 ? -9.969 13.289 22.359 1 90.19 15 LYS B O 1
ATOM 1493 N N . ASP B 1 16 ? -9.523 12.172 20.422 1 93.94 16 ASP B N 1
ATOM 1494 C CA . ASP B 1 16 ? -8.492 13.164 20.109 1 93.94 16 ASP B CA 1
ATOM 1495 C C . ASP B 1 16 ? -9.117 14.531 19.812 1 93.94 16 ASP B C 1
ATOM 1497 O O . ASP B 1 16 ? -10.047 14.633 19.016 1 93.94 16 ASP B O 1
ATOM 1501 N N . ASP B 1 17 ? -8.688 15.531 20.562 1 93.5 17 ASP B N 1
ATOM 1502 C CA . ASP B 1 17 ? -9.195 16.891 20.438 1 93.5 17 ASP B CA 1
ATOM 1503 C C . ASP B 1 17 ? -8.203 17.781 19.672 1 93.5 17 ASP B C 1
ATOM 1505 O O . ASP B 1 17 ? -7.125 18.078 20.188 1 93.5 17 ASP B O 1
ATOM 1509 N N . PHE B 1 18 ? -8.586 18.219 18.484 1 96.06 18 PHE B N 1
ATOM 1510 C CA . PHE B 1 18 ? -7.734 19.062 17.656 1 96.06 18 PHE B CA 1
ATOM 1511 C C . PHE B 1 18 ? -8.219 20.5 17.688 1 96.06 18 PHE B C 1
ATOM 1513 O O . PHE B 1 18 ? -7.75 21.328 16.906 1 96.06 18 PHE B O 1
ATOM 1520 N N . SER B 1 19 ? -9.172 20.844 18.578 1 95.31 19 SER B N 1
ATOM 1521 C CA . SER B 1 19 ? -9.828 22.141 18.594 1 95.31 19 SER B CA 1
ATOM 1522 C C . SER B 1 19 ? -8.836 23.25 18.922 1 95.31 19 SER B C 1
ATOM 1524 O O . SER B 1 19 ? -9.016 24.391 18.5 1 95.31 19 SER B O 1
ATOM 1526 N N . ASN B 1 20 ? -7.742 22.953 19.609 1 95.69 20 ASN B N 1
ATOM 1527 C CA . ASN B 1 20 ? -6.777 23.969 20.031 1 95.69 20 ASN B CA 1
ATOM 1528 C C . ASN B 1 20 ? -5.594 24.047 19.078 1 95.69 20 ASN B C 1
ATOM 1530 O O . ASN B 1 20 ? -4.609 24.734 19.344 1 95.69 20 ASN B O 1
ATOM 1534 N N . ASN B 1 21 ? -5.633 23.312 18.016 1 98 21 ASN B N 1
ATOM 1535 C CA . ASN B 1 21 ? -4.551 23.297 17.047 1 98 21 ASN B CA 1
ATOM 1536 C C . ASN B 1 21 ? -4.875 24.156 15.828 1 98 21 ASN B C 1
ATOM 1538 O O . ASN B 1 21 ? -6.047 24.359 15.492 1 98 21 ASN B O 1
ATOM 1542 N N . ASP B 1 22 ? -3.857 24.734 15.281 1 98 22 ASP B N 1
ATOM 1543 C CA . ASP B 1 22 ? -3.945 25.469 14.023 1 98 22 ASP B CA 1
ATOM 1544 C C . ASP B 1 22 ? -2.916 24.969 13.016 1 98 22 ASP B C 1
ATOM 1546 O O . ASP B 1 22 ? -1.714 25.172 13.188 1 98 22 ASP B O 1
ATOM 1550 N N . PHE B 1 23 ? -3.391 24.328 11.922 1 97.75 23 PHE B N 1
ATOM 1551 C CA . PHE B 1 23 ? -2.492 23.734 10.945 1 97.75 23 PHE B CA 1
ATOM 1552 C C . PHE B 1 23 ? -2.459 24.562 9.664 1 97.75 23 PHE B C 1
ATOM 1554 O O . PHE B 1 23 ? -1.95 24.109 8.641 1 97.75 23 PHE B O 1
ATOM 1561 N N . THR B 1 24 ? -3.105 25.781 9.68 1 97.06 24 THR B N 1
ATOM 1562 C CA . THR B 1 24 ? -3.064 26.656 8.523 1 97.06 24 THR B CA 1
ATOM 1563 C C . THR B 1 24 ? -1.707 27.344 8.414 1 97.06 24 THR B C 1
ATOM 1565 O O . THR B 1 24 ? -0.869 27.219 9.305 1 97.06 24 THR B O 1
ATOM 1568 N N . GLU B 1 25 ? -1.457 27.938 7.277 1 93.56 25 GLU B N 1
ATOM 1569 C CA . GLU B 1 25 ? -0.26 28.75 7.098 1 93.56 25 GLU B CA 1
ATOM 1570 C C . GLU B 1 25 ? -0.36 30.062 7.875 1 93.56 25 GLU B C 1
ATOM 1572 O O . GLU B 1 25 ? -1.413 30.375 8.43 1 93.56 25 GLU B O 1
ATOM 1577 N N . ASP B 1 26 ? 0.711 30.812 7.938 1 92.12 26 ASP B N 1
ATOM 1578 C CA . ASP B 1 26 ? 0.778 32.031 8.727 1 92.12 26 ASP B CA 1
ATOM 1579 C C . ASP B 1 26 ? -0.263 33.062 8.25 1 92.12 26 ASP B C 1
ATOM 1581 O O . ASP B 1 26 ? -0.806 33.812 9.055 1 92.12 26 ASP B O 1
ATOM 1585 N N . ASP B 1 27 ? -0.52 33 6.984 1 94.25 27 ASP B N 1
ATOM 1586 C CA . ASP B 1 27 ? -1.477 33.969 6.438 1 94.25 27 ASP B CA 1
ATOM 1587 C C . ASP B 1 27 ? -2.908 33.469 6.582 1 94.25 27 ASP B C 1
ATOM 1589 O O . ASP B 1 27 ? -3.846 34.062 6.059 1 94.25 27 ASP B O 1
ATOM 1593 N N . GLY B 1 28 ? -3.061 32.344 7.199 1 94.62 28 GLY B N 1
ATOM 1594 C CA . GLY B 1 28 ? -4.375 31.75 7.449 1 94.62 28 GLY B CA 1
ATOM 1595 C C . GLY B 1 28 ? -4.848 30.844 6.336 1 94.62 28 GLY B C 1
ATOM 1596 O O . GLY B 1 28 ? -5.883 30.188 6.461 1 94.62 28 GLY B O 1
ATOM 1597 N N . SER B 1 29 ? -4.094 30.766 5.27 1 95.06 29 SER B N 1
ATOM 1598 C CA . SER B 1 29 ? -4.488 29.906 4.152 1 95.06 29 SER B CA 1
ATOM 1599 C C . SER B 1 29 ? -4.215 28.438 4.445 1 95.06 29 SER B C 1
ATOM 1601 O O . SER B 1 29 ? -3.463 28.109 5.367 1 95.06 29 SER B O 1
ATOM 1603 N N . ASP B 1 30 ? -4.883 27.562 3.75 1 95.44 30 ASP B N 1
ATOM 1604 C CA . ASP B 1 30 ? -4.715 26.125 3.84 1 95.44 30 ASP B CA 1
ATOM 1605 C C . ASP B 1 30 ? -4.516 25.5 2.457 1 95.44 30 ASP B C 1
ATOM 1607 O O . ASP B 1 30 ? -5.348 24.719 1.998 1 95.44 30 ASP B O 1
ATOM 1611 N N . PRO B 1 31 ? -3.41 25.812 1.79 1 89.56 31 PRO B N 1
ATOM 1612 C CA . PRO B 1 31 ? -3.24 25.484 0.371 1 89.56 31 PRO B CA 1
ATOM 1613 C C . PRO B 1 31 ? -3.234 23.984 0.104 1 89.56 31 PRO B C 1
ATOM 1615 O O . PRO B 1 31 ? -3.633 23.547 -0.978 1 89.56 31 PRO B O 1
ATOM 1618 N N . LEU B 1 32 ? -2.846 23.156 1.035 1 91 32 LEU B N 1
ATOM 1619 C CA . LEU B 1 32 ? -2.775 21.703 0.839 1 91 32 LEU B CA 1
ATOM 1620 C C . LEU B 1 32 ? -3.945 21 1.525 1 91 32 LEU B C 1
ATOM 1622 O O . LEU B 1 32 ? -4.023 19.781 1.527 1 91 32 LEU B O 1
ATOM 1626 N N . GLY B 1 33 ? -4.789 21.75 2.158 1 95 33 GLY B N 1
ATOM 1627 C CA . GLY B 1 33 ? -5.977 21.219 2.809 1 95 33 GLY B CA 1
ATOM 1628 C C . GLY B 1 33 ? -5.66 20.406 4.055 1 95 33 GLY B C 1
ATOM 1629 O O . GLY B 1 33 ? -6.371 19.469 4.383 1 95 33 GLY B O 1
ATOM 1630 N N . VAL B 1 34 ? -4.586 20.734 4.676 1 97 34 VAL B N 1
ATOM 1631 C CA . VAL B 1 34 ? -4.145 19.969 5.836 1 97 34 VAL B CA 1
ATOM 1632 C C . VAL B 1 34 ? -5.109 20.188 6.996 1 97 34 VAL B C 1
ATOM 1634 O O . VAL B 1 34 ? -5.57 19.219 7.613 1 97 34 VAL B O 1
ATOM 1637 N N . ASP B 1 35 ? -5.398 21.453 7.266 1 98 35 ASP B N 1
ATOM 1638 C CA . ASP B 1 35 ? -6.32 21.781 8.352 1 98 35 ASP B CA 1
ATOM 1639 C C . ASP B 1 35 ? -7.723 21.234 8.055 1 98 35 ASP B C 1
ATOM 1641 O O . ASP B 1 35 ? -8.367 20.656 8.922 1 98 35 ASP B O 1
ATOM 1645 N N . GLU B 1 36 ? -8.164 21.453 6.887 1 97.25 36 GLU B N 1
ATOM 1646 C CA . GLU B 1 36 ? -9.469 20.938 6.48 1 97.25 36 GLU B CA 1
ATOM 1647 C C . GLU B 1 36 ? -9.539 19.422 6.645 1 97.25 36 GLU B C 1
ATOM 1649 O O . GLU B 1 36 ? -10.562 18.891 7.082 1 97.25 36 GLU B O 1
ATOM 1654 N N . PHE B 1 37 ? -8.539 18.719 6.301 1 97.94 37 PHE B N 1
ATOM 1655 C CA . PHE B 1 37 ? -8.523 17.266 6.363 1 97.94 37 PHE B CA 1
ATOM 1656 C C . PHE B 1 37 ? -8.789 16.781 7.785 1 97.94 37 PHE B C 1
ATOM 1658 O O . PHE B 1 37 ? -9.68 15.953 8.008 1 97.94 37 PHE B O 1
ATOM 1665 N N . ILE B 1 38 ? -8.023 17.281 8.719 1 97.94 38 ILE B N 1
ATOM 1666 C CA . ILE B 1 38 ? -8.125 16.75 10.078 1 97.94 38 ILE B CA 1
ATOM 1667 C C . ILE B 1 38 ? -9.484 17.109 10.672 1 97.94 38 ILE B C 1
ATOM 1669 O O . ILE B 1 38 ? -10.039 16.344 11.469 1 97.94 38 ILE B O 1
ATOM 1673 N N . ARG B 1 39 ? -10.086 18.219 10.195 1 96.56 39 ARG B N 1
ATOM 1674 C CA . ARG B 1 39 ? -11.344 18.703 10.758 1 96.56 39 ARG B CA 1
ATOM 1675 C C . ARG B 1 39 ? -12.531 17.984 10.125 1 96.56 39 ARG B C 1
ATOM 1677 O O . ARG B 1 39 ? -13.523 17.703 10.797 1 96.56 39 ARG B O 1
ATOM 1684 N N . LYS B 1 40 ? -12.398 17.609 8.852 1 96.38 40 LYS B N 1
ATOM 1685 C CA . LYS B 1 40 ? -13.617 17.25 8.141 1 96.38 40 LYS B CA 1
ATOM 1686 C C . LYS B 1 40 ? -13.492 15.867 7.504 1 96.38 40 LYS B C 1
ATOM 1688 O O . LYS B 1 40 ? -14.5 15.234 7.168 1 96.38 40 LYS B O 1
ATOM 1693 N N . LYS B 1 41 ? -12.273 15.422 7.277 1 97.25 41 LYS B N 1
ATOM 1694 C CA . LYS B 1 41 ? -12.133 14.25 6.418 1 97.25 41 LYS B CA 1
ATOM 1695 C C . LYS B 1 41 ? -11.469 13.094 7.164 1 97.25 41 LYS B C 1
ATOM 1697 O O . LYS B 1 41 ? -11.68 11.93 6.824 1 97.25 41 LYS B O 1
ATOM 1702 N N . ALA B 1 42 ? -10.68 13.383 8.211 1 97.69 42 ALA B N 1
ATOM 1703 C CA . ALA B 1 42 ? -9.844 12.383 8.867 1 97.69 42 ALA B CA 1
ATOM 1704 C C . ALA B 1 42 ? -10.672 11.195 9.336 1 97.69 42 ALA B C 1
ATOM 1706 O O . ALA B 1 42 ? -10.297 10.039 9.117 1 97.69 42 ALA B O 1
ATOM 1707 N N . ARG B 1 43 ? -11.797 11.445 9.961 1 96.75 43 ARG B N 1
ATOM 1708 C CA . ARG B 1 43 ? -12.641 10.375 10.484 1 96.75 43 ARG B CA 1
ATOM 1709 C C . ARG B 1 43 ? -13.203 9.516 9.352 1 96.75 43 ARG B C 1
ATOM 1711 O O . ARG B 1 43 ? -13.195 8.289 9.438 1 96.75 43 ARG B O 1
ATOM 1718 N N . LEU B 1 44 ? -13.703 10.172 8.328 1 96.94 44 LEU B N 1
ATOM 1719 C CA . LEU B 1 44 ? -14.227 9.453 7.168 1 96.94 44 LEU B CA 1
ATOM 1720 C C . LEU B 1 44 ? -13.164 8.539 6.562 1 96.94 44 LEU B C 1
ATOM 1722 O O . LEU B 1 44 ? -13.43 7.367 6.293 1 96.94 44 LEU B O 1
ATOM 1726 N N . TYR B 1 45 ? -11.945 9.062 6.398 1 97.75 45 TYR B N 1
ATOM 1727 C CA . TYR B 1 45 ? -10.852 8.312 5.789 1 97.75 45 TYR B CA 1
ATOM 1728 C C . TYR B 1 45 ? -10.43 7.145 6.672 1 97.75 45 TYR B C 1
ATOM 1730 O O . TYR B 1 45 ? -10.148 6.051 6.18 1 97.75 45 TYR B O 1
ATOM 1738 N N . GLU B 1 46 ? -10.422 7.387 7.957 1 96.69 46 GLU B N 1
ATOM 1739 C CA . GLU B 1 46 ? -10.117 6.324 8.906 1 96.69 46 GLU B CA 1
ATOM 1740 C C . GLU B 1 46 ? -11.172 5.223 8.859 1 96.69 46 GLU B C 1
ATOM 1742 O O . GLU B 1 46 ? -10.844 4.043 8.711 1 96.69 46 GLU B O 1
ATOM 1747 N N . ASP B 1 47 ? -12.391 5.582 8.891 1 95.19 47 ASP B N 1
ATOM 1748 C CA . ASP B 1 47 ? -13.492 4.629 8.977 1 95.19 47 ASP B CA 1
ATOM 1749 C C . ASP B 1 47 ? -13.648 3.842 7.68 1 95.19 47 ASP B C 1
ATOM 1751 O O . ASP B 1 47 ? -14.125 2.703 7.691 1 95.19 47 ASP B O 1
ATOM 1755 N N . SER B 1 48 ? -13.273 4.422 6.602 1 96.81 48 SER B N 1
ATOM 1756 C CA . SER B 1 48 ? -13.453 3.793 5.297 1 96.81 48 SER B CA 1
ATOM 1757 C C . SER B 1 48 ? -12.172 3.105 4.836 1 96.81 48 SER B C 1
ATOM 1759 O O . SER B 1 48 ? -12.078 2.67 3.686 1 96.81 48 SER B O 1
ATOM 1761 N N . ASN B 1 49 ? -11.133 3.043 5.637 1 97.56 49 ASN B N 1
ATOM 1762 C CA . ASN B 1 49 ? -9.867 2.367 5.375 1 97.56 49 ASN B CA 1
ATOM 1763 C C . ASN B 1 49 ? -9.086 3.061 4.27 1 97.56 49 ASN B C 1
ATOM 1765 O O . ASN B 1 49 ? -8.273 2.43 3.588 1 97.56 49 ASN B O 1
ATOM 1769 N N . LEU B 1 50 ? -9.367 4.367 4.062 1 98.38 50 LEU B N 1
ATOM 1770 C CA . LEU B 1 50 ? -8.68 5.125 3.027 1 98.38 50 LEU B CA 1
ATOM 1771 C C . LEU B 1 50 ? -7.34 5.652 3.539 1 98.38 50 LEU B C 1
ATOM 1773 O O . LEU B 1 50 ? -6.434 5.926 2.75 1 98.38 50 LEU B O 1
ATOM 1777 N N . SER B 1 51 ? -7.195 5.77 4.809 1 98.44 51 SER B N 1
ATOM 1778 C CA . SER B 1 51 ? -5.945 6.156 5.465 1 98.44 51 SER B CA 1
ATOM 1779 C C . SER B 1 51 ? -5.957 5.77 6.938 1 98.44 51 SER B C 1
ATOM 1781 O O . SER B 1 51 ? -7.004 5.43 7.492 1 98.44 51 SER B O 1
ATOM 1783 N N .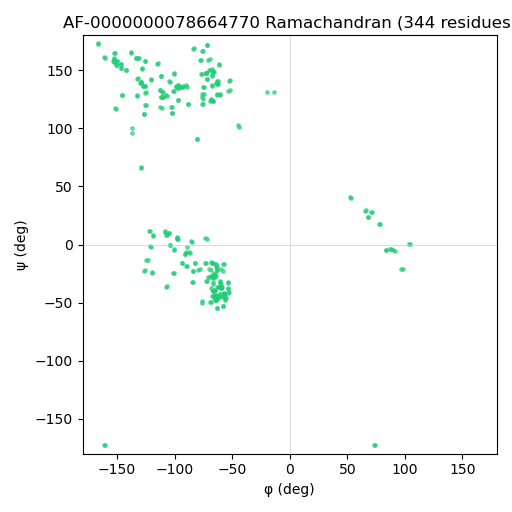 ARG B 1 52 ? -4.789 5.719 7.492 1 98.69 52 ARG B N 1
ATOM 1784 C CA . ARG B 1 52 ? -4.652 5.688 8.945 1 98.69 52 ARG B CA 1
ATOM 1785 C C . ARG B 1 52 ? -4.02 6.973 9.469 1 98.69 52 ARG B C 1
ATOM 1787 O O . ARG B 1 52 ? -2.986 7.414 8.961 1 98.69 52 ARG B O 1
ATOM 1794 N N . VAL B 1 53 ? -4.738 7.523 10.406 1 98.56 53 VAL B N 1
ATOM 1795 C CA . VAL B 1 53 ? -4.309 8.805 10.961 1 98.56 53 VAL B CA 1
ATOM 1796 C C . VAL B 1 53 ? -3.617 8.578 12.305 1 98.56 53 VAL B C 1
ATOM 1798 O O . VAL B 1 53 ? -4.105 7.812 13.141 1 98.56 53 VAL B O 1
ATOM 1801 N N . TYR B 1 54 ? -2.479 9.188 12.477 1 98.81 54 TYR B N 1
ATOM 1802 C CA . TYR B 1 54 ? -1.738 9.156 13.727 1 98.81 54 TYR B CA 1
ATOM 1803 C C . TYR B 1 54 ? -1.697 10.531 14.375 1 98.81 54 TYR B C 1
ATOM 1805 O O . TYR B 1 54 ? -1.428 11.531 13.703 1 98.81 54 TYR B O 1
ATOM 1813 N N . THR B 1 55 ? -1.979 10.555 15.641 1 98.5 55 THR B N 1
ATOM 1814 C CA . THR B 1 55 ? -1.853 11.758 16.453 1 98.5 55 THR B CA 1
ATOM 1815 C C . THR B 1 55 ? -0.479 11.82 17.109 1 98.5 55 THR B C 1
ATOM 1817 O O . THR B 1 55 ? 0.027 10.812 17.609 1 98.5 55 THR B O 1
ATOM 1820 N N . VAL B 1 56 ? 0.112 12.969 17.078 1 98.56 56 VAL B N 1
ATOM 1821 C CA . VAL B 1 56 ? 1.412 13.195 17.703 1 98.56 56 VAL B CA 1
ATOM 1822 C C . VAL B 1 56 ? 1.247 14.102 18.922 1 98.56 56 VAL B C 1
ATOM 1824 O O . VAL B 1 56 ? 0.723 15.211 18.828 1 98.56 56 VAL B O 1
ATOM 1827 N N . ARG B 1 57 ? 1.765 13.641 20.047 1 98 57 ARG B N 1
ATOM 1828 C CA . ARG B 1 57 ? 1.627 14.406 21.281 1 98 57 ARG B CA 1
ATOM 1829 C C . ARG B 1 57 ? 2.992 14.766 21.859 1 98 57 ARG B C 1
ATOM 1831 O O . ARG B 1 57 ? 3.959 14.023 21.688 1 98 57 ARG B O 1
ATOM 1838 N N . TYR B 1 58 ? 3.127 15.898 22.391 1 97.5 58 TYR B N 1
ATOM 1839 C CA . TYR B 1 58 ? 4.25 16.406 23.156 1 97.5 58 TYR B CA 1
ATOM 1840 C C . TYR B 1 58 ? 3.783 16.922 24.516 1 97.5 58 TYR B C 1
ATOM 1842 O O . TYR B 1 58 ? 2.949 17.828 24.594 1 97.5 58 TYR B O 1
ATOM 1850 N N . ASP B 1 59 ? 4.312 16.328 25.609 1 94.88 59 ASP B N 1
ATOM 1851 C CA . ASP B 1 59 ? 3.914 16.688 26.969 1 94.88 59 ASP B CA 1
ATOM 1852 C C . ASP B 1 59 ? 2.398 16.625 27.125 1 94.88 59 ASP B C 1
ATOM 1854 O O . ASP B 1 59 ? 1.772 17.562 27.609 1 94.88 59 ASP B O 1
ATOM 1858 N N . GLY B 1 60 ? 1.761 15.562 26.516 1 94.19 60 GLY B N 1
ATOM 1859 C CA . GLY B 1 60 ? 0.352 15.25 26.688 1 94.19 60 GLY B CA 1
ATOM 1860 C C . GLY B 1 60 ? -0.554 16.047 25.766 1 94.19 60 GLY B C 1
ATOM 1861 O O . GLY B 1 60 ? -1.76 15.797 25.703 1 94.19 60 GLY B O 1
ATOM 1862 N N . LYS B 1 61 ? 0.028 16.953 25.031 1 95.88 61 LYS B N 1
ATOM 1863 C CA . LYS B 1 61 ? -0.774 17.797 24.156 1 95.88 61 LYS B CA 1
ATOM 1864 C C . LYS B 1 61 ? -0.628 17.359 22.688 1 95.88 61 LYS B C 1
ATOM 1866 O O . LYS B 1 61 ? 0.472 17.031 22.25 1 95.88 61 LYS B O 1
ATOM 1871 N N . VAL B 1 62 ? -1.763 17.406 21.969 1 97.75 62 VAL B N 1
ATOM 1872 C CA . VAL B 1 62 ? -1.7 17.141 20.531 1 97.75 62 VAL B CA 1
ATOM 1873 C C . VAL B 1 62 ? -0.983 18.281 19.828 1 97.75 62 VAL B C 1
ATOM 1875 O O . VAL B 1 62 ? -1.414 19.438 19.922 1 97.75 62 VAL B O 1
ATOM 1878 N N . VAL B 1 63 ? 0.088 17.969 19.094 1 98.06 63 VAL B N 1
ATOM 1879 C CA . VAL B 1 63 ? 0.871 19.047 18.5 1 98.06 63 VAL B CA 1
ATOM 1880 C C . VAL B 1 63 ? 0.95 18.844 16.984 1 98.06 63 VA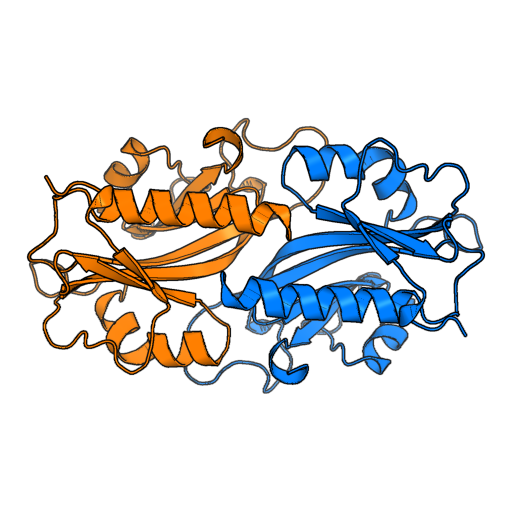L B C 1
ATOM 1882 O O . VAL B 1 63 ? 1.325 19.766 16.25 1 98.06 63 VAL B O 1
ATOM 1885 N N . ALA B 1 64 ? 0.571 17.656 16.484 1 98.56 64 ALA B N 1
ATOM 1886 C CA . ALA B 1 64 ? 0.669 17.344 15.07 1 98.56 64 ALA B CA 1
ATOM 1887 C C . ALA B 1 64 ? -0.129 16.078 14.742 1 98.56 64 ALA B C 1
ATOM 1889 O O . ALA B 1 64 ? -0.734 15.469 15.625 1 98.56 64 ALA B O 1
ATOM 1890 N N . PHE B 1 65 ? -0.229 15.789 13.5 1 98.75 65 PHE B N 1
ATOM 1891 C CA . PHE B 1 65 ? -0.785 14.531 13.016 1 98.75 65 PHE B CA 1
ATOM 1892 C C . PHE B 1 65 ? -0.181 14.156 11.672 1 98.75 65 PHE B C 1
ATOM 1894 O O . PHE B 1 65 ? 0.454 14.984 11.016 1 98.75 65 PHE B O 1
ATOM 1901 N N . CYS B 1 66 ? -0.353 12.945 11.289 1 98.69 66 CYS B N 1
ATOM 1902 C CA . CYS B 1 66 ? -0.081 12.5 9.922 1 98.69 66 CYS B CA 1
ATOM 1903 C C . CYS B 1 66 ? -1.05 11.406 9.508 1 98.69 66 CYS B C 1
ATOM 1905 O O . CYS B 1 66 ? -1.642 10.734 10.352 1 98.69 66 CYS B O 1
ATOM 1907 N N . ALA B 1 67 ? -1.267 11.258 8.266 1 98.81 67 ALA B N 1
ATOM 1908 C CA . ALA B 1 67 ? -2.119 10.234 7.668 1 98.81 67 ALA B CA 1
ATOM 1909 C C . ALA B 1 67 ? -1.36 9.43 6.617 1 98.81 67 ALA B C 1
ATOM 1911 O O . ALA B 1 67 ? -0.704 10 5.742 1 98.81 67 ALA B O 1
ATOM 1912 N N . VAL B 1 68 ? -1.455 8.086 6.742 1 98.88 68 VAL B N 1
ATOM 1913 C CA . VAL B 1 68 ? -0.688 7.254 5.82 1 98.88 68 VAL B CA 1
ATOM 1914 C C . VAL B 1 68 ? -1.607 6.223 5.168 1 98.88 68 VAL B C 1
ATOM 1916 O O . VAL B 1 68 ? -2.609 5.812 5.758 1 98.88 68 VAL B O 1
ATOM 1919 N N . SER B 1 69 ? -1.288 5.816 3.977 1 98.94 69 SER B N 1
ATOM 1920 C CA . SER B 1 69 ? -2.039 4.832 3.207 1 98.94 69 SER B CA 1
ATOM 1921 C C . SER B 1 69 ? -1.135 4.086 2.229 1 98.94 69 SER B C 1
ATOM 1923 O O . SER B 1 69 ? -0.051 4.566 1.891 1 98.94 69 SER B O 1
ATOM 1925 N N . MET B 1 70 ? -1.604 2.885 1.814 1 98.94 70 MET B N 1
ATOM 1926 C CA . MET B 1 70 ? -0.905 2.184 0.741 1 98.94 70 MET B CA 1
ATOM 1927 C C . MET B 1 70 ? -1.021 2.949 -0.574 1 98.94 70 MET B C 1
ATOM 1929 O O . MET B 1 70 ? -2.02 3.627 -0.816 1 98.94 70 MET B O 1
ATOM 1933 N N . SER B 1 71 ? -0.037 2.844 -1.369 1 98.88 71 SER B N 1
ATOM 1934 C CA . SER B 1 71 ? 0.031 3.527 -2.656 1 98.88 71 SER B CA 1
ATOM 1935 C C . SER B 1 71 ? 1.058 2.873 -3.576 1 98.88 71 SER B C 1
ATOM 1937 O O . SER B 1 71 ? 1.473 1.735 -3.342 1 98.88 71 SER B O 1
ATOM 1939 N N . ALA B 1 72 ? 1.288 3.504 -4.68 1 98.75 72 ALA B N 1
ATOM 1940 C CA . ALA B 1 72 ? 2.289 3.092 -5.66 1 98.75 72 ALA B CA 1
ATOM 1941 C C . ALA B 1 72 ? 2.842 4.297 -6.418 1 98.75 72 ALA B C 1
ATOM 1943 O O . ALA B 1 72 ? 2.191 5.34 -6.5 1 98.75 72 ALA B O 1
ATOM 1944 N N . ILE B 1 73 ? 4.016 4.121 -6.887 1 98.31 73 ILE B N 1
ATOM 1945 C CA . ILE B 1 73 ? 4.629 5.148 -7.727 1 98.31 73 ILE B CA 1
ATOM 1946 C C . ILE B 1 73 ? 5.082 4.531 -9.047 1 98.31 73 ILE B C 1
ATOM 1948 O O . ILE B 1 73 ? 5.613 3.418 -9.07 1 98.31 73 ILE B O 1
ATOM 1952 N N . GLU B 1 74 ? 4.832 5.188 -10.156 1 98 74 GLU B N 1
ATOM 1953 C CA . GLU B 1 74 ? 5.324 4.719 -11.453 1 98 74 GLU B CA 1
ATOM 1954 C C . GLU B 1 74 ? 6.852 4.711 -11.492 1 98 74 GLU B C 1
ATOM 1956 O O . GLU B 1 74 ? 7.492 5.688 -11.102 1 98 74 GLU B O 1
ATOM 1961 N N . VAL B 1 75 ? 7.383 3.658 -12.094 1 97.88 75 VAL B N 1
ATOM 1962 C CA . VAL B 1 75 ? 8.836 3.502 -12.164 1 97.88 75 VAL B CA 1
ATOM 1963 C C . VAL B 1 75 ? 9.43 4.648 -12.977 1 97.88 75 VAL B C 1
ATOM 1965 O O . VAL B 1 75 ? 10.508 5.156 -12.648 1 97.88 75 VAL B O 1
ATOM 1968 N N . LYS B 1 76 ? 8.75 5.113 -14.023 1 96.75 76 LYS B N 1
ATOM 1969 C CA . LYS B 1 76 ? 9.266 6.156 -14.906 1 96.75 76 LYS B CA 1
ATOM 1970 C C . LYS B 1 76 ? 9.445 7.477 -14.164 1 96.75 76 LYS B C 1
ATOM 1972 O O . LYS B 1 76 ? 10.109 8.391 -14.656 1 96.75 76 LYS B O 1
ATOM 1977 N N . LYS B 1 77 ? 8.82 7.637 -12.969 1 96.75 77 LYS B N 1
ATOM 1978 C CA . LYS B 1 77 ? 8.906 8.867 -12.18 1 96.75 77 LYS B CA 1
ATOM 1979 C C . LYS B 1 77 ? 10.07 8.805 -11.195 1 96.75 77 LYS B C 1
ATOM 1981 O O . LYS B 1 77 ? 10.359 9.789 -10.508 1 96.75 77 LYS B O 1
ATOM 1986 N N . LEU B 1 78 ? 10.703 7.664 -11.07 1 96.75 78 LEU B N 1
ATOM 1987 C CA . LEU B 1 78 ? 11.844 7.527 -10.164 1 96.75 78 LEU B CA 1
ATOM 1988 C C . LEU B 1 78 ? 13.07 8.242 -10.727 1 96.75 78 LEU B C 1
ATOM 1990 O O . LEU B 1 78 ? 13.234 8.336 -11.945 1 96.75 78 LEU B O 1
ATOM 1994 N N . ALA B 1 79 ? 13.867 8.75 -9.836 1 94.5 79 ALA B N 1
ATOM 1995 C CA . ALA B 1 79 ? 15.141 9.352 -10.234 1 94.5 79 ALA B CA 1
ATOM 1996 C C . ALA B 1 79 ? 16.047 8.328 -10.914 1 94.5 79 ALA B C 1
ATOM 1998 O O . ALA B 1 79 ? 15.914 7.121 -10.68 1 94.5 79 ALA B O 1
ATOM 1999 N N . ASP B 1 80 ? 16.922 8.805 -11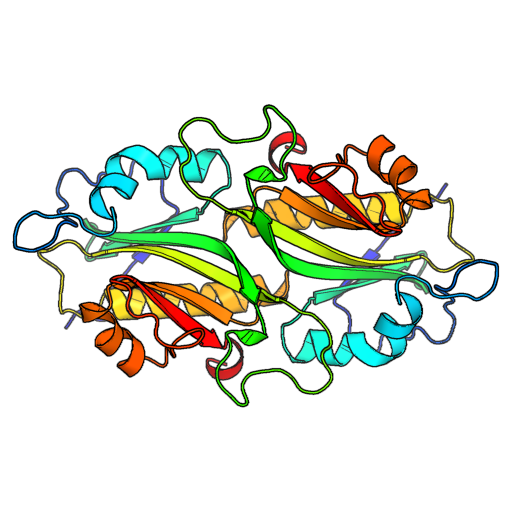.734 1 93.06 80 ASP B N 1
ATOM 2000 C CA . ASP B 1 80 ? 17.875 7.934 -12.414 1 93.06 80 ASP B CA 1
ATOM 2001 C C . ASP B 1 80 ? 18.609 7.047 -11.414 1 93.06 80 ASP B C 1
ATOM 2003 O O . ASP B 1 80 ? 19.078 7.523 -10.375 1 93.06 80 ASP B O 1
ATOM 2007 N N . GLY B 1 81 ? 18.672 5.809 -11.75 1 93.75 81 GLY B N 1
ATOM 2008 C CA . GLY B 1 81 ? 19.438 4.887 -10.922 1 93.75 81 GLY B CA 1
ATOM 2009 C C . GLY B 1 81 ? 18.625 4.305 -9.781 1 93.75 81 GLY B C 1
ATOM 2010 O O . GLY B 1 81 ? 19.125 3.441 -9.047 1 93.75 81 GLY B O 1
ATOM 2011 N N . HIS B 1 82 ? 17.422 4.73 -9.617 1 95.38 82 HIS B N 1
ATOM 2012 C CA . 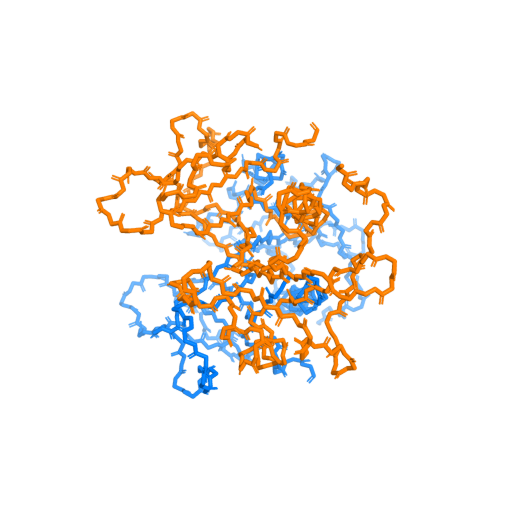HIS B 1 82 ? 16.656 4.266 -8.469 1 95.38 82 HIS B CA 1
ATOM 2013 C C . HIS B 1 82 ? 15.812 3.049 -8.828 1 95.38 82 HIS B C 1
ATOM 2015 O O . HIS B 1 82 ? 15.312 2.352 -7.941 1 95.38 82 HIS B O 1
ATOM 2021 N N . ALA B 1 83 ? 15.656 2.838 -10.086 1 96.12 83 ALA B N 1
ATOM 2022 C CA . ALA B 1 83 ? 14.93 1.636 -10.5 1 96.12 83 ALA B CA 1
ATOM 2023 C C . ALA B 1 83 ? 15.766 0.383 -10.25 1 96.12 83 ALA B C 1
ATOM 2025 O O . ALA B 1 83 ? 17 0.412 -10.383 1 96.12 83 ALA B O 1
ATOM 2026 N N . VAL B 1 84 ? 15.094 -0.659 -9.836 1 96.69 84 VAL B N 1
ATOM 2027 C CA . VAL B 1 84 ? 15.758 -1.935 -9.578 1 96.69 84 VAL B CA 1
ATOM 2028 C C . VAL B 1 84 ? 16.062 -2.629 -10.906 1 96.69 84 VAL B C 1
ATOM 2030 O O . VAL B 1 84 ? 15.164 -2.93 -11.688 1 96.69 84 VAL B O 1
ATOM 2033 N N . GLU B 1 85 ? 17.297 -2.887 -11.117 1 96.38 85 GLU B N 1
ATOM 2034 C CA . GLU B 1 85 ? 17.703 -3.594 -12.328 1 96.38 85 GLU B CA 1
ATOM 2035 C C . GLU B 1 85 ? 17.109 -5 -12.367 1 96.38 85 GLU B C 1
ATOM 2037 O O . GLU B 1 85 ? 17.188 -5.746 -11.391 1 96.38 85 GLU B O 1
ATOM 2042 N N . GLY B 1 86 ? 16.516 -5.301 -13.445 1 95.88 86 GLY B N 1
ATOM 2043 C CA . GLY B 1 86 ? 15.969 -6.637 -13.617 1 95.88 86 GLY B CA 1
ATOM 2044 C C . GLY B 1 86 ? 14.484 -6.723 -13.297 1 95.88 86 GLY B C 1
ATOM 2045 O O . GLY B 1 86 ? 13.82 -7.688 -13.672 1 95.88 86 GLY B O 1
ATOM 2046 N N . ALA B 1 87 ? 14.039 -5.734 -12.523 1 96.88 87 ALA B N 1
ATOM 2047 C CA . ALA B 1 87 ? 12.602 -5.703 -12.258 1 96.88 87 ALA B CA 1
ATOM 2048 C C . ALA B 1 87 ? 11.828 -5.258 -13.492 1 96.88 87 ALA B C 1
ATOM 2050 O O . ALA B 1 87 ? 12.32 -4.457 -14.289 1 96.88 87 ALA B O 1
ATOM 2051 N N . THR B 1 88 ? 10.617 -5.77 -13.672 1 95.94 88 THR B N 1
ATOM 2052 C CA . THR B 1 88 ? 9.867 -5.492 -14.891 1 95.94 88 THR B CA 1
ATOM 2053 C C . THR B 1 88 ? 8.539 -4.812 -14.57 1 95.94 88 THR B C 1
ATOM 2055 O O . THR B 1 88 ? 7.781 -4.465 -15.469 1 95.94 88 THR B O 1
ATOM 2058 N N . THR B 1 89 ? 8.289 -4.652 -13.352 1 96.56 89 THR B N 1
ATOM 2059 C CA . THR B 1 89 ? 7.035 -4.02 -12.977 1 96.56 89 THR B CA 1
ATOM 2060 C C . THR B 1 89 ? 7.039 -2.541 -13.359 1 96.56 89 THR B C 1
ATOM 2062 O O . THR B 1 89 ? 8.086 -1.89 -13.328 1 96.56 89 THR B O 1
ATOM 2065 N N . LYS B 1 90 ? 5.887 -1.98 -13.648 1 96.88 90 LYS B N 1
ATOM 2066 C CA . LYS B 1 90 ? 5.734 -0.583 -14.047 1 96.88 90 LYS B CA 1
ATOM 2067 C C . LYS B 1 90 ? 5.523 0.312 -12.828 1 96.88 90 LYS B C 1
ATOM 2069 O O . LYS B 1 90 ? 5.691 1.53 -12.906 1 96.88 90 LYS B O 1
ATOM 2074 N N . TYR B 1 91 ? 5.148 -0.253 -11.734 1 98.25 91 TYR B N 1
ATOM 2075 C CA . TYR B 1 91 ? 4.879 0.483 -10.5 1 98.25 91 TYR B CA 1
ATOM 2076 C C . TYR B 1 91 ? 5.652 -0.108 -9.328 1 98.25 91 TYR B C 1
ATOM 2078 O O . TYR B 1 91 ? 5.758 -1.329 -9.203 1 98.25 91 TYR B O 1
ATOM 2086 N N . TYR B 1 92 ? 6.199 0.761 -8.57 1 98.69 92 TYR B N 1
ATOM 2087 C CA . TYR B 1 92 ? 6.793 0.342 -7.305 1 98.69 92 TYR B CA 1
ATOM 2088 C C . TYR B 1 92 ? 5.828 0.56 -6.148 1 98.69 92 TYR B C 1
ATOM 2090 O O . TYR B 1 92 ? 5.129 1.575 -6.098 1 98.69 92 TYR B O 1
ATOM 2098 N N . PRO B 1 93 ? 5.766 -0.467 -5.227 1 98.88 93 PRO B N 1
ATOM 2099 C CA . PRO B 1 93 ? 4.941 -0.292 -4.027 1 98.88 93 PRO B CA 1
ATOM 2100 C C . PRO B 1 93 ? 5.43 0.851 -3.141 1 98.88 93 PRO B C 1
ATOM 2102 O O . PRO B 1 93 ? 6.633 1.011 -2.938 1 98.88 93 PRO B O 1
ATOM 2105 N N . ALA B 1 94 ? 4.465 1.604 -2.643 1 98.88 94 ALA B N 1
ATOM 2106 C CA . ALA B 1 94 ? 4.793 2.797 -1.865 1 98.88 94 ALA B CA 1
ATOM 2107 C C . ALA B 1 94 ? 3.83 2.971 -0.696 1 98.88 94 ALA B C 1
ATOM 2109 O O . ALA B 1 94 ? 2.699 2.479 -0.736 1 98.88 94 ALA B O 1
ATOM 2110 N N . MET B 1 95 ? 4.301 3.551 0.337 1 98.94 95 MET B N 1
ATOM 2111 C CA . MET B 1 95 ? 3.426 4.152 1.338 1 98.94 95 MET B CA 1
ATOM 2112 C C . MET B 1 95 ? 3.314 5.66 1.128 1 98.94 95 MET B C 1
ATOM 2114 O O . MET B 1 95 ? 4.312 6.328 0.849 1 98.94 95 MET B O 1
ATOM 2118 N N . LEU B 1 96 ? 2.123 6.148 1.23 1 98.81 96 LEU B N 1
ATOM 2119 C CA . LEU B 1 96 ? 1.878 7.574 1.041 1 98.81 96 LEU B CA 1
ATOM 2120 C C . LEU B 1 96 ? 1.675 8.273 2.381 1 98.81 96 LEU B C 1
ATOM 2122 O O . LEU B 1 96 ? 0.814 7.879 3.17 1 98.81 96 LEU B O 1
ATOM 2126 N N . LEU B 1 97 ? 2.543 9.188 2.672 1 98.44 97 LEU B N 1
ATOM 2127 C CA . LEU B 1 97 ? 2.24 10.203 3.67 1 98.44 97 LEU B CA 1
ATOM 2128 C C . LEU B 1 97 ? 1.377 11.312 3.072 1 98.44 97 LEU B C 1
ATOM 2130 O O . LEU B 1 97 ? 1.9 12.297 2.541 1 98.44 97 LEU B O 1
ATOM 2134 N N . GLY B 1 98 ? 0.091 11.164 3.166 1 97.19 98 GLY B N 1
ATOM 2135 C CA . GLY B 1 98 ? -0.856 12.016 2.461 1 97.19 98 GLY B CA 1
ATOM 2136 C C . GLY B 1 98 ? -1.02 13.383 3.096 1 97.19 98 GLY B C 1
ATOM 2137 O O . GLY B 1 98 ? -1.038 14.398 2.398 1 97.19 98 GLY B O 1
ATOM 2138 N N . GLN B 1 99 ? -1.229 13.406 4.395 1 96.81 99 GLN B N 1
ATOM 2139 C CA . GLN B 1 99 ? -1.385 14.633 5.168 1 96.81 99 GLN B CA 1
ATOM 2140 C C . GLN B 1 99 ? -0.486 14.625 6.398 1 96.81 99 GLN B C 1
ATOM 2142 O O . GLN B 1 99 ? -0.311 13.586 7.039 1 96.81 99 GLN B O 1
ATOM 2147 N N . MET B 1 100 ? 0.02 15.703 6.59 1 97.06 100 MET B N 1
ATOM 2148 C CA . MET B 1 100 ? 0.783 15.961 7.809 1 97.06 100 MET B CA 1
ATOM 2149 C C . MET B 1 100 ? 0.615 17.406 8.258 1 97.06 100 MET B C 1
ATOM 2151 O O . MET B 1 100 ? 0.698 18.328 7.445 1 97.06 100 MET B O 1
ATOM 2155 N N . GLY B 1 101 ? 0.279 17.562 9.469 1 97.56 101 GLY B N 1
ATOM 2156 C CA . GLY B 1 101 ? 0.146 18.906 10.031 1 97.56 101 GLY B CA 1
ATOM 2157 C C . GLY B 1 101 ? 0.839 19.062 11.367 1 97.56 101 GLY B C 1
ATOM 2158 O O . GLY B 1 101 ? 0.67 18.234 12.266 1 97.56 101 GLY B O 1
ATOM 2159 N N . VAL B 1 102 ? 1.652 20.062 11.453 1 97.5 102 VAL B N 1
ATOM 2160 C CA . VAL B 1 102 ? 2.234 20.5 12.727 1 97.5 102 VAL B CA 1
ATOM 2161 C C . VAL B 1 102 ? 1.584 21.797 13.18 1 97.5 102 VAL B C 1
ATOM 2163 O O . VAL B 1 102 ? 1.504 22.766 12.414 1 97.5 102 VAL B O 1
ATOM 2166 N N . ASP B 1 103 ? 1.105 21.781 14.461 1 98.06 103 ASP B N 1
ATOM 2167 C CA . ASP B 1 103 ? 0.519 23 15.016 1 98.06 103 ASP B CA 1
ATOM 2168 C C . ASP B 1 103 ? 1.467 24.188 14.859 1 98.06 103 ASP B C 1
ATOM 2170 O O . ASP B 1 103 ? 2.672 24.047 15.078 1 98.06 103 ASP B O 1
ATOM 2174 N N . LYS B 1 104 ? 0.907 25.312 14.555 1 96.5 104 LYS B N 1
ATOM 2175 C CA . LYS B 1 104 ? 1.676 26.531 14.305 1 96.5 104 LYS B CA 1
ATOM 2176 C C . LYS B 1 104 ? 2.629 26.828 15.453 1 96.5 104 LYS B C 1
ATOM 2178 O O . LYS B 1 104 ? 3.793 27.172 15.234 1 96.5 104 LYS B O 1
ATOM 2183 N N . LYS B 1 105 ? 2.221 26.656 16.625 1 95.31 105 LYS B N 1
ATOM 2184 C CA . LYS B 1 105 ? 2.979 26.984 17.828 1 95.31 105 LYS B CA 1
ATOM 2185 C C . LYS B 1 105 ? 4.195 26.078 17.984 1 95.31 105 LYS B C 1
ATOM 2187 O O . LYS B 1 105 ? 5.113 26.391 18.75 1 95.31 105 LYS B O 1
ATOM 2192 N N . TYR B 1 106 ? 4.191 25.016 17.266 1 96.81 106 TYR B N 1
ATOM 2193 C CA . TYR B 1 106 ? 5.23 24.016 17.484 1 96.81 106 TYR B CA 1
ATOM 2194 C C . TYR B 1 106 ? 6.074 23.812 16.234 1 96.81 106 TYR B C 1
ATOM 2196 O O . TYR B 1 106 ? 6.844 22.844 16.141 1 96.81 106 TYR B O 1
ATOM 2204 N N . ARG B 1 107 ? 5.895 24.594 15.242 1 95.19 107 ARG B N 1
ATOM 2205 C CA . ARG B 1 107 ? 6.66 24.484 14.008 1 95.19 107 ARG B CA 1
ATOM 2206 C C . ARG B 1 107 ? 8.109 24.891 14.219 1 95.19 107 ARG B C 1
ATOM 2208 O O . ARG B 1 107 ? 8.445 25.5 15.242 1 95.19 107 ARG B O 1
ATOM 2215 N N . ASN B 1 108 ? 8.938 24.438 13.312 1 92.75 108 ASN B N 1
ATOM 2216 C CA . ASN B 1 108 ? 10.375 24.719 13.328 1 92.75 108 ASN B CA 1
ATOM 2217 C C . ASN B 1 108 ? 11.055 24.094 14.547 1 92.75 108 ASN B C 1
ATOM 2219 O O . ASN B 1 108 ? 11.977 24.672 15.109 1 92.75 108 ASN B O 1
ATOM 2223 N N . LYS B 1 109 ? 10.562 23.062 15.016 1 94.38 109 LYS B N 1
ATOM 2224 C CA . LYS B 1 109 ? 11.125 22.312 16.141 1 94.38 109 LYS B CA 1
ATOM 2225 C C . LYS B 1 109 ? 11.43 20.875 15.734 1 94.38 109 LYS B C 1
ATOM 2227 O O . LYS B 1 109 ? 11.477 19.984 16.594 1 94.38 109 LYS B O 1
ATOM 2232 N N . ARG B 1 110 ? 11.406 20.516 14.438 1 93.31 110 ARG B N 1
ATOM 2233 C CA . ARG B 1 110 ? 11.812 19.25 13.844 1 93.31 110 ARG B CA 1
ATOM 2234 C C . ARG B 1 110 ? 10.75 18.172 14.055 1 93.31 110 ARG B C 1
ATOM 2236 O O . ARG B 1 110 ? 11.055 16.984 13.992 1 93.31 110 ARG B O 1
ATOM 2243 N N . ILE B 1 111 ? 9.586 18.625 14.367 1 96.62 111 ILE B N 1
ATOM 2244 C CA . ILE B 1 111 ? 8.492 17.672 14.531 1 96.62 111 ILE B CA 1
ATOM 2245 C C . ILE B 1 111 ? 8.164 17.031 13.18 1 96.62 111 ILE B C 1
ATOM 2247 O O . ILE B 1 111 ? 7.91 15.828 13.109 1 96.62 111 ILE B O 1
ATOM 2251 N N . GLY B 1 112 ? 8.195 17.844 12.102 1 95.44 112 GLY B N 1
ATOM 2252 C CA . GLY B 1 112 ? 7.965 17.312 10.773 1 95.44 112 GLY B CA 1
ATOM 2253 C C . GLY B 1 112 ? 8.93 16.203 10.398 1 95.44 112 GLY B C 1
ATOM 2254 O O . GLY B 1 112 ? 8.523 15.18 9.836 1 95.44 112 GLY B O 1
ATOM 2255 N N . LEU B 1 113 ? 10.133 16.438 10.734 1 93.56 113 LEU B N 1
ATOM 2256 C CA . LEU B 1 113 ? 11.141 15.414 10.469 1 93.56 113 LEU B CA 1
ATOM 2257 C C . LEU B 1 113 ? 10.859 14.148 11.266 1 93.56 113 LEU B C 1
ATOM 2259 O O . LEU B 1 113 ? 11.008 13.039 10.75 1 93.56 113 LEU B O 1
ATOM 2263 N N . SER B 1 114 ? 10.523 14.32 12.5 1 96.56 114 SER B N 1
ATOM 2264 C CA . SER B 1 114 ? 10.203 13.164 13.344 1 96.56 114 SER B CA 1
ATOM 2265 C C . SER B 1 114 ? 9.031 12.375 12.766 1 96.56 114 SER B C 1
ATOM 2267 O O . SER B 1 114 ? 9.023 11.141 12.828 1 96.56 114 SER B O 1
ATOM 2269 N N . ILE B 1 115 ? 8.078 13.055 12.211 1 97.56 115 ILE B N 1
ATOM 2270 C CA . ILE B 1 115 ? 6.949 12.398 11.562 1 97.56 115 ILE B CA 1
ATOM 2271 C C . ILE B 1 115 ? 7.434 11.594 10.359 1 97.56 115 ILE B C 1
ATOM 2273 O O . ILE B 1 115 ? 7.055 10.43 10.195 1 97.56 115 ILE B O 1
ATOM 2277 N N . CYS B 1 116 ? 8.281 12.188 9.562 1 96.44 116 CYS B N 1
ATOM 2278 C CA . CYS B 1 116 ? 8.805 11.492 8.391 1 96.44 116 CYS B CA 1
ATOM 2279 C C . CYS B 1 116 ? 9.57 10.234 8.805 1 96.44 116 CYS B C 1
ATOM 2281 O O . CYS B 1 116 ? 9.414 9.18 8.188 1 96.44 116 CYS B O 1
ATOM 2283 N N . LYS B 1 117 ? 10.352 10.352 9.828 1 95.75 117 LYS B N 1
ATOM 2284 C CA . LYS B 1 117 ? 11.109 9.203 10.312 1 95.75 117 LYS B CA 1
ATOM 2285 C C . LYS B 1 117 ? 10.18 8.117 10.836 1 95.75 117 LYS B C 1
ATOM 2287 O O . LYS B 1 117 ? 10.422 6.926 10.617 1 95.75 117 LYS B O 1
ATOM 2292 N N . TYR B 1 118 ? 9.203 8.531 11.578 1 97.44 118 TYR B N 1
ATOM 2293 C CA . TYR B 1 118 ? 8.211 7.582 12.055 1 97.44 118 TYR B CA 1
ATOM 2294 C C . TYR B 1 118 ? 7.562 6.836 10.898 1 97.44 118 TYR B C 1
ATOM 2296 O O . TYR B 1 118 ? 7.449 5.609 10.922 1 97.44 118 TYR B O 1
ATOM 2304 N N . CYS B 1 119 ? 7.141 7.594 9.844 1 98 119 CYS B N 1
ATOM 2305 C CA . CYS B 1 119 ? 6.48 7.016 8.68 1 98 119 CYS B CA 1
ATOM 2306 C C . CYS B 1 119 ? 7.426 6.094 7.922 1 98 119 CYS B C 1
ATOM 2308 O O . CYS B 1 119 ? 7.008 5.047 7.422 1 98 119 CYS B O 1
ATOM 2310 N N . LEU B 1 120 ? 8.633 6.5 7.824 1 97.38 120 LEU B N 1
ATOM 2311 C CA . LEU B 1 120 ? 9.609 5.637 7.168 1 97.38 120 LEU B CA 1
ATOM 2312 C C . LEU B 1 120 ? 9.781 4.328 7.93 1 97.38 120 LEU B C 1
ATOM 2314 O O . LEU B 1 120 ? 9.844 3.256 7.328 1 97.38 120 LEU B O 1
ATOM 2318 N N . GLY B 1 121 ? 9.883 4.422 9.242 1 97.25 121 GLY B N 1
ATOM 2319 C CA . GLY B 1 121 ? 9.922 3.213 10.055 1 97.25 121 GLY B CA 1
ATOM 2320 C C . GLY B 1 121 ? 8.711 2.318 9.852 1 97.25 121 GLY B C 1
ATOM 2321 O O . GLY B 1 121 ? 8.852 1.097 9.75 1 97.25 121 GLY B O 1
ATOM 2322 N N . LEU B 1 122 ? 7.574 2.951 9.828 1 97.94 122 LEU B N 1
ATOM 2323 C CA . LEU B 1 122 ? 6.336 2.217 9.594 1 9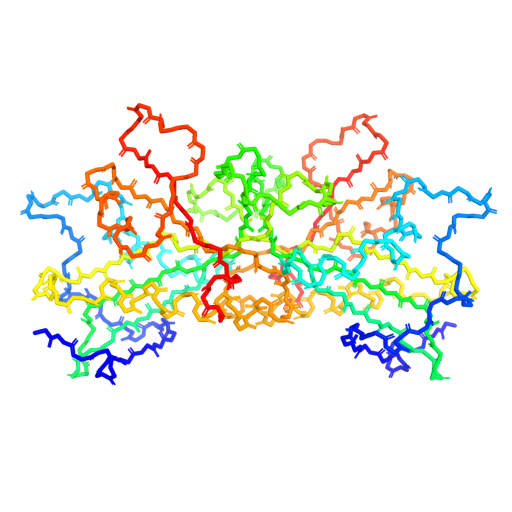7.94 122 LEU B CA 1
ATOM 2324 C C . LEU B 1 122 ? 6.359 1.534 8.227 1 97.94 122 LEU B C 1
ATOM 2326 O O . LEU B 1 122 ? 5.957 0.376 8.102 1 97.94 122 LEU B O 1
ATOM 2330 N N . ALA B 1 123 ? 6.797 2.262 7.203 1 98.44 123 ALA B N 1
ATOM 2331 C CA . ALA B 1 123 ? 6.906 1.71 5.855 1 98.44 123 ALA B CA 1
ATOM 2332 C C . ALA B 1 123 ? 7.805 0.476 5.836 1 98.44 123 ALA B C 1
ATOM 2334 O O . ALA B 1 123 ? 7.488 -0.521 5.184 1 98.44 123 ALA B O 1
ATOM 2335 N N . ILE B 1 124 ? 8.891 0.559 6.543 1 97.75 124 ILE B N 1
ATOM 2336 C CA . ILE B 1 124 ? 9.836 -0.55 6.613 1 97.75 124 ILE B CA 1
ATOM 2337 C C . ILE B 1 124 ? 9.195 -1.727 7.348 1 97.75 124 ILE B C 1
ATOM 2339 O O . ILE B 1 124 ? 9.266 -2.867 6.883 1 97.75 124 ILE B O 1
ATOM 2343 N N . GLU B 1 125 ? 8.547 -1.425 8.43 1 97.62 125 GLU B N 1
ATOM 2344 C CA . GLU B 1 125 ? 7.91 -2.469 9.234 1 97.62 125 GLU B CA 1
ATOM 2345 C C . GLU B 1 125 ? 6.812 -3.178 8.445 1 97.62 125 GLU B C 1
ATOM 2347 O O . GLU B 1 125 ? 6.828 -4.402 8.312 1 97.62 125 GLU B O 1
ATOM 2352 N N . VAL B 1 126 ? 5.914 -2.428 7.945 1 98.31 126 VAL B N 1
ATOM 2353 C CA . VAL B 1 126 ? 4.793 -2.979 7.195 1 98.31 126 VAL B CA 1
ATOM 2354 C C . VAL B 1 126 ? 5.297 -3.613 5.898 1 98.31 126 VAL B C 1
ATOM 2356 O O . VAL B 1 126 ? 4.762 -4.633 5.453 1 98.31 126 VAL B O 1
ATOM 2359 N N . GLY B 1 127 ? 6.32 -3.031 5.344 1 98.12 127 GLY B N 1
ATOM 2360 C CA . GLY B 1 127 ? 6.941 -3.543 4.133 1 98.12 127 GLY B CA 1
ATOM 2361 C C . GLY B 1 127 ? 7.445 -4.965 4.273 1 98.12 127 GLY B C 1
ATOM 2362 O O . GLY B 1 127 ? 7.629 -5.668 3.277 1 98.12 127 GLY B O 1
ATOM 2363 N N . GLN B 1 128 ? 7.691 -5.379 5.508 1 97.38 128 GLN B N 1
ATOM 2364 C CA . GLN B 1 128 ? 8.117 -6.754 5.746 1 97.38 128 GLN B CA 1
ATOM 2365 C C . GLN B 1 128 ? 6.969 -7.734 5.547 1 97.38 128 GLN B C 1
ATOM 2367 O O . GLN B 1 128 ? 7.188 -8.938 5.383 1 97.38 128 GLN B O 1
ATOM 2372 N N . LYS B 1 129 ? 5.758 -7.207 5.531 1 98.31 129 LYS B N 1
ATOM 2373 C CA . LYS B 1 129 ? 4.586 -8.062 5.348 1 98.31 129 LYS B CA 1
ATOM 2374 C C . LYS B 1 129 ? 3.994 -7.891 3.951 1 98.31 129 LYS B C 1
ATOM 2376 O O . LYS B 1 129 ? 3.455 -8.844 3.381 1 98.31 129 LYS B O 1
ATOM 2381 N N . VAL B 1 130 ? 4.043 -6.672 3.443 1 98.69 130 VAL B N 1
ATOM 2382 C CA . VAL B 1 130 ? 3.494 -6.332 2.135 1 98.69 130 VAL B CA 1
ATOM 2383 C C . VAL B 1 130 ? 4.461 -5.414 1.392 1 98.69 130 VAL B C 1
ATOM 2385 O O . VAL B 1 130 ? 4.543 -4.219 1.688 1 98.69 130 VAL B O 1
ATOM 2388 N N . GLY B 1 131 ? 5.258 -5.824 0.605 1 98.38 131 GLY B N 1
ATOM 2389 C CA . GLY B 1 131 ? 6.246 -5.082 -0.159 1 98.38 131 GLY B CA 1
ATOM 2390 C C . GLY B 1 131 ? 6.012 -3.582 -0.145 1 98.38 131 GLY B C 1
ATOM 2391 O O . GLY B 1 131 ? 4.902 -3.121 -0.419 1 98.38 131 GLY B O 1
ATOM 2392 N N . CYS B 1 132 ? 7.004 -2.836 0.133 1 98.75 132 CYS B N 1
ATOM 2393 C CA . CYS B 1 132 ? 7.023 -1.378 0.109 1 98.75 132 CYS B CA 1
ATOM 2394 C C . CYS B 1 132 ? 8.422 -0.855 -0.194 1 98.75 132 CYS B C 1
ATOM 2396 O O . CYS B 1 132 ? 9.328 -0.965 0.638 1 98.75 132 CYS B O 1
ATOM 2398 N N . ALA B 1 133 ? 8.555 -0.168 -1.299 1 98.44 133 ALA B N 1
ATOM 2399 C CA . ALA B 1 133 ? 9.891 0.211 -1.75 1 98.44 133 ALA B CA 1
ATOM 2400 C C . ALA B 1 133 ? 10.195 1.667 -1.407 1 98.44 133 ALA B C 1
ATOM 2402 O O . ALA B 1 133 ? 11.359 2.059 -1.304 1 98.44 133 ALA B O 1
ATOM 2403 N N . VAL B 1 134 ? 9.102 2.443 -1.269 1 98.44 134 VAL B N 1
ATOM 2404 C CA . VAL B 1 134 ? 9.367 3.863 -1.07 1 98.44 134 VAL B CA 1
ATOM 2405 C C . VAL B 1 134 ? 8.305 4.469 -0.156 1 98.44 134 VAL B C 1
ATOM 2407 O O . VAL B 1 134 ? 7.203 3.932 -0.041 1 98.44 134 VAL B O 1
ATOM 2410 N N . LEU B 1 135 ? 8.672 5.469 0.541 1 98.5 135 LEU B N 1
ATOM 2411 C CA . LEU B 1 135 ? 7.758 6.414 1.173 1 98.5 135 LEU B CA 1
ATOM 2412 C C . LEU B 1 135 ? 7.578 7.656 0.309 1 98.5 135 LEU B C 1
ATOM 2414 O O . LEU B 1 135 ? 8.562 8.305 -0.067 1 98.5 135 LEU B O 1
ATOM 2418 N N . CYS B 1 136 ? 6.324 7.973 -0.026 1 98.12 136 CYS B N 1
ATOM 2419 C CA . CYS B 1 136 ? 6.027 9.102 -0.902 1 98.12 136 CYS B CA 1
ATOM 2420 C C . CYS B 1 136 ? 5.25 10.18 -0.156 1 98.12 136 CYS B C 1
ATOM 2422 O O . CYS B 1 136 ? 4.594 9.898 0.847 1 98.12 136 CYS B O 1
ATOM 2424 N N . LEU B 1 137 ? 5.352 11.383 -0.624 1 97 137 LEU B N 1
ATOM 2425 C CA . LEU B 1 137 ? 4.504 12.492 -0.191 1 97 137 LEU B CA 1
ATOM 2426 C C . LEU B 1 137 ? 4.352 13.523 -1.301 1 97 137 LEU B C 1
ATOM 2428 O O . LEU B 1 137 ? 5.078 13.492 -2.295 1 97 137 LEU B O 1
ATOM 2432 N N . GLU B 1 138 ? 3.314 14.289 -1.243 1 93.5 138 GLU B N 1
ATOM 2433 C CA . GLU B 1 138 ? 3.121 15.461 -2.086 1 93.5 138 GLU B CA 1
ATOM 2434 C C . GLU B 1 138 ? 3.205 16.75 -1.267 1 93.5 138 GLU B C 1
ATOM 2436 O O . GLU B 1 138 ? 2.67 16.812 -0.158 1 93.5 138 GLU B O 1
ATOM 2441 N N . THR B 1 139 ? 3.961 17.703 -1.713 1 92.5 139 THR B N 1
ATOM 2442 C CA . THR B 1 139 ? 4.109 18.969 -1.005 1 92.5 139 THR B CA 1
ATOM 2443 C C . THR B 1 139 ? 4.094 20.141 -1.982 1 92.5 139 THR B C 1
ATOM 2445 O O . THR B 1 139 ? 4.121 19.938 -3.199 1 92.5 139 THR B O 1
ATOM 2448 N N . ASN B 1 140 ? 3.908 21.375 -1.402 1 89.19 140 ASN B N 1
ATOM 2449 C CA . ASN B 1 140 ? 4.09 22.578 -2.215 1 89.19 140 ASN B CA 1
ATOM 2450 C C . ASN B 1 140 ? 5.551 22.766 -2.615 1 89.19 140 ASN B C 1
ATOM 2452 O O . ASN B 1 140 ? 6.457 22.5 -1.823 1 89.19 140 ASN B O 1
ATOM 2456 N N . ARG B 1 141 ? 5.73 23.281 -3.789 1 89.31 141 ARG B N 1
ATOM 2457 C CA . ARG B 1 141 ? 7.074 23.469 -4.328 1 89.31 141 ARG B CA 1
ATOM 2458 C C . ARG B 1 141 ? 7.949 24.266 -3.363 1 89.31 141 ARG B C 1
ATOM 2460 O O . ARG B 1 141 ? 9.141 23.984 -3.227 1 89.31 141 ARG B O 1
ATOM 2467 N N . GLU B 1 142 ? 7.34 25.234 -2.721 1 85.62 142 GLU B N 1
ATOM 2468 C CA . GLU B 1 142 ? 8.078 26.094 -1.802 1 85.62 142 GLU B CA 1
ATOM 2469 C C . GLU B 1 142 ? 8.633 25.312 -0.624 1 85.62 142 GLU B C 1
ATOM 2471 O O . GLU B 1 142 ? 9.625 25.703 -0.013 1 85.62 142 GLU B O 1
ATOM 2476 N N . LYS B 1 143 ? 8.023 24.141 -0.344 1 88.12 143 LYS B N 1
ATOM 2477 C CA . LYS B 1 143 ? 8.43 23.344 0.809 1 88.12 143 LYS B CA 1
ATOM 2478 C C . LYS B 1 143 ? 9.336 22.188 0.387 1 88.12 143 LYS B C 1
ATOM 2480 O O . LYS B 1 143 ? 9.844 21.453 1.232 1 88.12 143 LYS B O 1
ATOM 2485 N N . ALA B 1 144 ? 9.547 22.016 -0.888 1 91.31 144 ALA B N 1
ATOM 2486 C CA . ALA B 1 144 ? 10.305 20.875 -1.423 1 91.31 144 ALA B CA 1
ATOM 2487 C C . ALA B 1 144 ? 11.734 20.875 -0.886 1 91.31 144 ALA B C 1
ATOM 2489 O O . ALA B 1 144 ? 12.297 19.812 -0.613 1 91.31 144 ALA B O 1
ATOM 2490 N N . GLY B 1 145 ? 12.273 22.047 -0.739 1 90.69 145 GLY B N 1
ATOM 2491 C CA . GLY B 1 145 ? 13.633 22.156 -0.236 1 90.69 145 GLY B CA 1
ATOM 2492 C C . GLY B 1 145 ? 13.805 21.578 1.151 1 90.69 145 GLY B C 1
ATOM 2493 O O . GLY B 1 145 ? 14.844 20.969 1.45 1 90.69 145 GLY B O 1
ATOM 2494 N N . TYR B 1 146 ? 12.812 21.688 1.849 1 88.88 146 TYR B N 1
ATOM 2495 C CA . TYR B 1 146 ? 12.836 21.141 3.199 1 88.88 146 TYR B CA 1
ATOM 2496 C C . TYR B 1 146 ? 12.992 19.625 3.172 1 88.88 146 TYR B C 1
ATOM 2498 O O . TYR B 1 146 ? 13.836 19.078 3.875 1 88.88 146 TYR B O 1
ATOM 2506 N N . TYR B 1 147 ? 12.266 18.984 2.422 1 92.94 147 TYR B N 1
ATOM 2507 C CA . TYR B 1 147 ? 12.258 17.516 2.365 1 92.94 147 TYR B CA 1
ATOM 2508 C C . TYR B 1 147 ? 13.531 17 1.699 1 92.94 147 TYR B C 1
ATOM 2510 O O . TYR B 1 147 ? 14.016 15.922 2.037 1 92.94 147 TYR B O 1
ATOM 2518 N N . LYS B 1 148 ? 14.031 17.781 0.799 1 93.62 148 LYS B N 1
ATOM 2519 C CA . LYS B 1 148 ? 15.281 17.391 0.163 1 93.62 148 LYS B CA 1
ATOM 2520 C C . LYS B 1 148 ? 16.406 17.25 1.192 1 93.62 148 LYS B C 1
ATOM 2522 O O . LYS B 1 148 ? 17.234 16.344 1.099 1 93.62 148 LYS B O 1
ATOM 2527 N N . LYS B 1 149 ? 16.375 18.078 2.111 1 91.69 149 LYS B N 1
ATOM 2528 C CA . LYS B 1 149 ? 17.391 18.047 3.162 1 91.69 149 LYS B CA 1
ATOM 2529 C C . LYS B 1 149 ? 17.312 16.766 3.979 1 91.69 149 LYS B C 1
ATOM 2531 O O . LYS B 1 149 ? 18.281 16.359 4.621 1 91.69 149 LYS B O 1
ATOM 2536 N N . TRP B 1 150 ? 16.188 16.141 3.883 1 89.5 150 TRP B N 1
ATOM 2537 C CA . TRP B 1 150 ? 15.984 14.961 4.703 1 89.5 150 TRP B CA 1
ATOM 2538 C C . TRP B 1 150 ? 16.016 13.695 3.855 1 89.5 150 TRP B C 1
ATOM 2540 O O . TRP B 1 150 ? 15.586 12.625 4.301 1 89.5 150 TRP B O 1
ATOM 2550 N N . GLY B 1 151 ? 16.422 13.773 2.588 1 92.06 151 GLY B N 1
ATOM 2551 C CA . GLY B 1 151 ? 16.688 12.602 1.775 1 92.06 151 GLY B CA 1
ATOM 2552 C C . GLY B 1 151 ? 15.602 12.32 0.755 1 92.06 151 GLY B C 1
ATOM 2553 O O . GLY B 1 151 ? 15.711 11.383 -0.04 1 92.06 151 GLY B O 1
ATOM 2554 N N . PHE B 1 152 ? 14.609 13.188 0.764 1 95.38 152 PHE B N 1
ATOM 2555 C CA . PHE B 1 152 ? 13.594 13.016 -0.269 1 95.38 152 PHE B CA 1
ATOM 2556 C C . PHE B 1 152 ? 14.094 13.531 -1.612 1 95.38 152 PHE B C 1
ATOM 2558 O O . PHE B 1 152 ? 14.875 14.484 -1.664 1 95.38 152 PHE B O 1
ATOM 2565 N N . VAL B 1 153 ? 13.641 12.875 -2.625 1 95.38 153 VAL B N 1
ATOM 2566 C CA . VAL B 1 153 ? 13.969 13.328 -3.975 1 95.38 153 VAL B CA 1
ATOM 2567 C C . VAL B 1 153 ? 12.688 13.516 -4.781 1 95.38 153 VAL B C 1
ATOM 2569 O O . VAL B 1 153 ? 11.641 12.961 -4.441 1 95.38 153 VAL B O 1
ATOM 2572 N N . HIS B 1 154 ? 12.734 14.289 -5.801 1 94.81 154 HIS B N 1
ATOM 2573 C CA . HIS B 1 154 ? 11.578 14.539 -6.645 1 94.81 154 HIS B CA 1
ATOM 2574 C C . HIS B 1 154 ? 11.172 13.297 -7.422 1 94.81 154 HIS B C 1
ATOM 2576 O O . HIS B 1 154 ? 12.031 12.562 -7.918 1 94.81 154 HIS B O 1
ATOM 2582 N N . ALA B 1 155 ? 9.867 13.117 -7.426 1 94.94 155 ALA B N 1
ATOM 2583 C CA . ALA B 1 155 ? 9.32 12.117 -8.344 1 94.94 155 ALA B CA 1
ATOM 2584 C C . ALA B 1 155 ? 9.023 12.734 -9.711 1 94.94 155 ALA B C 1
ATOM 2586 O O . ALA B 1 155 ? 8.188 13.633 -9.82 1 94.94 155 ALA B O 1
ATOM 2587 N N . GLY B 1 156 ? 9.648 12.195 -10.766 1 89.12 156 GLY B N 1
ATOM 2588 C CA . GLY B 1 156 ? 9.453 12.727 -12.102 1 89.12 156 GLY B CA 1
ATOM 2589 C C . GLY B 1 156 ? 10.156 14.047 -12.336 1 89.12 156 GLY B C 1
ATOM 2590 O O . GLY B 1 156 ? 11 14.453 -11.531 1 89.12 156 GLY B O 1
ATOM 2591 N N . ARG B 1 157 ? 9.812 14.555 -13.523 1 74.56 157 ARG B N 1
ATOM 2592 C CA . ARG B 1 157 ? 10.367 15.844 -13.898 1 74.56 157 ARG B CA 1
ATOM 2593 C C . ARG B 1 157 ? 9.664 16.984 -13.172 1 74.56 157 ARG B C 1
ATOM 2595 O O . ARG B 1 157 ? 8.453 16.922 -12.945 1 74.56 157 ARG B O 1
ATOM 2602 N N . GLU B 1 158 ? 10.438 17.75 -12.562 1 66.25 158 GLU B N 1
ATOM 2603 C CA . GLU B 1 158 ? 9.852 18.875 -11.836 1 66.25 158 GLU B CA 1
ATOM 2604 C C . GLU B 1 158 ? 8.773 19.562 -12.672 1 66.25 158 GLU B C 1
ATOM 2606 O O . GLU B 1 158 ? 9.016 19.938 -13.82 1 66.25 158 GLU B O 1
ATOM 2611 N N . SER B 1 159 ? 7.52 19.156 -12.234 1 62.28 159 SER B N 1
ATOM 2612 C CA . SER B 1 159 ? 6.422 19.828 -12.922 1 62.28 159 SER B CA 1
ATOM 2613 C C . SER B 1 159 ? 6.383 21.312 -12.602 1 62.28 159 SER B C 1
ATOM 2615 O O . SER B 1 159 ? 6.941 21.75 -11.594 1 62.28 159 SER B O 1
ATOM 2617 N N . THR B 1 160 ? 5.914 22.078 -13.562 1 68.19 160 THR B N 1
ATOM 2618 C CA . THR B 1 160 ? 5.75 23.516 -13.414 1 68.19 160 THR B CA 1
ATOM 2619 C C . THR B 1 160 ? 4.582 23.828 -12.484 1 68.19 160 THR B C 1
ATOM 2621 O O . THR B 1 160 ? 4.305 25 -12.195 1 68.19 160 THR B O 1
ATOM 2624 N N . GLY B 1 161 ? 4.008 22.766 -11.922 1 75.88 161 GLY B N 1
ATOM 2625 C CA . GLY B 1 161 ? 2.863 23.047 -11.07 1 75.88 161 GLY B CA 1
ATOM 2626 C C . GLY B 1 161 ? 3.254 23.422 -9.656 1 75.88 161 GLY B C 1
ATOM 2627 O O . GLY B 1 161 ? 4.438 23.438 -9.312 1 75.88 161 GLY B O 1
ATOM 2628 N N . SER B 1 162 ? 2.275 23.938 -8.859 1 85.06 162 SER B N 1
ATOM 2629 C CA . SER B 1 162 ? 2.471 24.391 -7.484 1 85.06 162 SER B CA 1
ATOM 2630 C C . SER B 1 162 ? 2.768 23.219 -6.555 1 85.06 162 SER B C 1
ATOM 2632 O O . SER B 1 162 ? 3.383 23.391 -5.5 1 85.06 162 SER B O 1
ATOM 2634 N N . LYS B 1 163 ? 2.391 22 -6.934 1 89 163 LYS B N 1
ATOM 2635 C CA . LYS B 1 163 ? 2.607 20.828 -6.098 1 89 163 LYS B CA 1
ATOM 2636 C C . LYS B 1 163 ? 3.65 19.891 -6.711 1 89 163 LYS B C 1
ATOM 2638 O O . LYS B 1 163 ? 3.734 19.766 -7.934 1 89 163 LYS B O 1
ATOM 2643 N N . VAL B 1 164 ? 4.434 19.266 -5.816 1 92.81 164 VAL B N 1
ATOM 2644 C CA . VAL B 1 164 ? 5.469 18.344 -6.27 1 92.81 164 VAL B CA 1
ATOM 2645 C C . VAL B 1 164 ? 5.391 17.047 -5.465 1 92.81 164 VAL B C 1
ATOM 2647 O O . VAL B 1 164 ? 5.117 17.078 -4.262 1 92.81 164 VAL B O 1
ATOM 2650 N N . TRP B 1 165 ? 5.641 15.969 -6.16 1 94.62 165 TRP B N 1
ATOM 2651 C CA . TRP B 1 165 ? 5.738 14.664 -5.527 1 94.62 165 TRP B CA 1
ATOM 2652 C C . TRP B 1 165 ? 7.191 14.328 -5.195 1 94.62 165 TRP B C 1
ATOM 2654 O O . TRP B 1 165 ? 8.094 14.594 -5.988 1 94.62 165 TRP B O 1
ATOM 2664 N N . MET B 1 166 ? 7.359 13.812 -4 1 96.56 166 MET B N 1
ATOM 2665 C CA . MET B 1 166 ? 8.688 13.398 -3.557 1 96.56 166 MET B CA 1
ATOM 2666 C C . MET B 1 166 ? 8.641 12.016 -2.914 1 96.56 166 MET B C 1
ATOM 2668 O O . MET B 1 166 ? 7.57 11.531 -2.549 1 96.56 166 MET B O 1
ATOM 2672 N N . TYR B 1 167 ? 9.844 11.352 -2.85 1 97.5 167 TYR B N 1
ATOM 2673 C CA . TYR B 1 167 ? 9.906 10.039 -2.217 1 97.5 167 TYR B CA 1
ATOM 2674 C C . TYR B 1 167 ? 11.297 9.773 -1.646 1 97.5 167 TYR B C 1
ATOM 2676 O O . TYR B 1 167 ? 12.25 10.477 -1.967 1 97.5 167 TYR B O 1
ATOM 2684 N N . VAL B 1 168 ? 11.367 8.844 -0.727 1 96.88 168 VAL B N 1
ATOM 2685 C CA . VAL B 1 168 ? 12.609 8.25 -0.245 1 96.88 168 VAL B CA 1
ATOM 2686 C C . VAL B 1 168 ? 12.508 6.727 -0.295 1 96.88 168 VAL B C 1
ATOM 2688 O O . VAL B 1 168 ? 11.445 6.16 -0.029 1 96.88 168 VAL B O 1
ATOM 2691 N N . ARG B 1 169 ? 13.578 6.059 -0.704 1 96.12 169 ARG B N 1
ATOM 2692 C CA . ARG B 1 169 ? 13.586 4.602 -0.78 1 96.12 169 ARG B CA 1
ATOM 2693 C C . ARG B 1 169 ? 13.688 3.98 0.609 1 96.12 169 ARG B C 1
ATOM 2695 O O . ARG B 1 169 ? 14.461 4.445 1.447 1 96.12 169 ARG B O 1
ATOM 2702 N N . THR B 1 170 ? 12.922 2.994 0.893 1 95.06 170 THR B N 1
ATOM 2703 C CA . THR B 1 170 ? 12.945 2.334 2.193 1 95.06 170 THR B CA 1
ATOM 2704 C C . THR B 1 170 ? 14.266 1.594 2.402 1 95.06 170 THR B C 1
ATOM 2706 O O . THR B 1 170 ? 14.695 1.398 3.541 1 95.06 170 THR B O 1
ATOM 2709 N N . ALA B 1 171 ? 14.914 1.157 1.327 1 84.19 171 ALA B N 1
ATOM 2710 C CA . ALA B 1 171 ? 16.188 0.454 1.41 1 84.19 171 ALA B CA 1
ATOM 2711 C C . ALA B 1 171 ? 17.297 1.378 1.92 1 84.19 171 ALA B C 1
ATOM 2713 O O . ALA B 1 171 ? 18.281 0.916 2.48 1 84.19 171 ALA B O 1
ATOM 2714 N N . GLN B 1 172 ? 17.25 2.635 1.731 1 68.06 172 GLN B N 1
ATOM 2715 C CA . GLN B 1 172 ? 18.281 3.6 2.104 1 68.06 172 GLN B CA 1
ATOM 2716 C C . GLN B 1 172 ? 18.203 3.939 3.59 1 68.06 172 GLN B C 1
ATOM 2718 O O . GLN B 1 172 ? 19.172 4.418 4.176 1 68.06 172 GLN B O 1
ATOM 2723 N N . ALA B 1 173 ? 17.062 3.723 4.172 1 59.91 173 ALA B N 1
ATOM 2724 C CA . ALA B 1 173 ? 16.906 4.023 5.594 1 59.91 173 ALA B CA 1
ATOM 2725 C C . ALA B 1 173 ? 17.281 2.82 6.453 1 59.91 173 ALA B C 1
ATOM 2727 O O . ALA B 1 173 ? 17.359 2.924 7.68 1 59.91 173 ALA B O 1
ATOM 2728 N N . GLN B 1 174 ? 17.641 1.682 5.836 1 48.16 174 GLN B N 1
ATOM 2729 C CA . GLN B 1 174 ? 18.031 0.513 6.621 1 48.16 174 GLN B CA 1
ATOM 2730 C C . GLN B 1 174 ? 19.516 0.554 6.973 1 48.16 174 GLN B C 1
ATOM 2732 O O . GLN B 1 174 ? 20.328 1.035 6.184 1 48.16 174 GLN B O 1
#

Foldseek 3Di:
DDDLVQKDKDWDDPPADCPPFDQADPVRHDVLCQVVCVVPPQVVCCVVVVWTKMFIDGPRHGFKIWIKHKDKAAPQQDDPPLDDPPDDDRIAIEMEREHMGGGPVCPPVCVVVSVVVVVLVVQLVVCVVPNHFKYKYKDFPVCVVVVVVVAWDWGHDPDPDRMTMIIHTSVVVD/DDDLVQKDKDWDDPPADCPPFDQADPVRHDVLCQVVCVVPPQVVCCVVVVWTKMFMDGPRHGFKIWIKHKDKAAPQQDDPPLDDPPDDDRIAIEMEREHMGGGPVCPPVCVVVSVVVVVLVVQLVVCVVPNHFKYKYKDFPVCVVVVVVVAWDWGHDPDPDRMTMIIHTSVVVD

Organism: Nitrososphaera gargensis (strain Ga9.2) (NCBI:txid1237085)

Nearest PDB structures (foldseek):
  7byy-assembly1_B  TM=8.493E-01  e=1.474E-11  Escherichia coli
  7f36-assembly1_D  TM=8.541E-01  e=1.566E-11  Salmonella enterica subsp. enterica serovar Typhimurium str. LT2
  5xun-assembly1_A  TM=8.610E-01  e=3.259E-11  Klebsiella pneumoniae
  6gtp-assembly1_A-2  TM=8.037E-01  e=2.000E-11  Escherichia coli
  6ajn-assembly1_A  TM=7.935E-01  e=3.066E-11  Escherichia coli

Radius of gyration: 21.13 Å; Cα contacts (8 Å, |Δi|>4): 675; chains: 2; bounding box: 41×66×52 Å

Sequence (348 aa):
MINPDDLDFSHFTPKDDFSNNDFTEDDGSDPLGVDEFIRKKARLYEDSNLSRVYTVRYDGKVVAFCAVSMSAIEVKKLADGHAVEGATTKYYPAMLLGQMGVDKKYRNKRIGLSICKYCLGLAIEVGQKVGCAVLCLETNREKAGYYKKWGFVHAGRESTGSKVWMYVRTAQAQMINPDDLDFSHFTPKDDFSNNDFTEDDGSDPLGVDEFIRKKARLYEDSNLSRVYTVRYDGKVVAFCAVSMSAIEVKKLADGHAVEGATTKYYPAMLLGQMGVDKKYRNKRIGLSICKYCLGLAIEVGQKVGCAVLCLETNREKAGYYKKWGFVHAGRESTGSKVWMYVRTAQAQ

Secondary structure (DSSP, 8-state):
---GGGEEEEE--TT---TT---S-TTS--TT-HHHIIIIIHHHHHHTTS-EEEEEEETTEEEEEEEEEEEEEEGGGSPTT-SPTT---SEEEEEEEEEEEE-GGG-SSSHHHHHHHHHHHHHHHHHTTSB--EEEEEEEGGGHHHHHTTT-EESSS--SSSEEEEEEEGGG--/---GGGEEEEE--TT---TT---S-TTS--TT-HHHIIIIIHHHHHHTTS-EEEEEEETTEEEEEEEEEEEEEEGGGSPTT-SPTT---SEEEEEEEEEEEE-GGG-SSSHHHHHHHHHHHHHHHHHTTSB--EEEEEEEHHHHHHHHTTT-EESSS--SSSEEEEEEEGGGG-

InterPro domains:
  IPR000182 GNAT domain [PF13508] (51-153)
  IPR000182 GNAT domain [PS51186] (7-171)
  IPR016181 Acyl-CoA N-acyltransferase [SSF55729] (41-158)